Protein AF-0000000084984138 (afdb_homodimer)

Structure (mmCIF, N/CA/C/O backbone):
data_A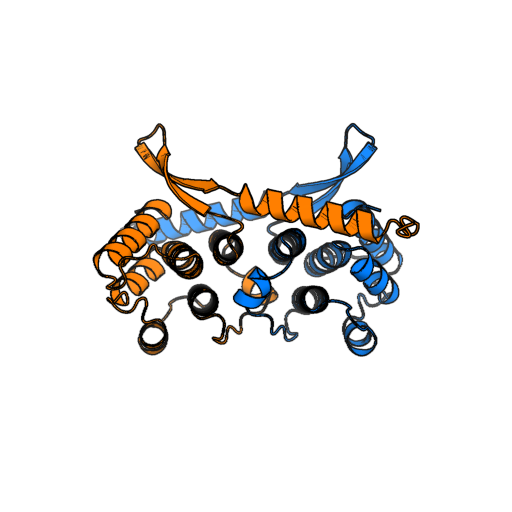F-0000000084984138-model_v1
#
loop_
_entity.id
_entity.type
_entity.pdbx_description
1 polymer 'Uncharacterized protein'
#
loop_
_atom_site.group_PDB
_atom_site.id
_atom_site.type_symbol
_atom_site.label_atom_id
_atom_site.label_alt_id
_atom_site.label_comp_id
_atom_site.label_asym_id
_atom_site.label_entity_id
_atom_site.label_seq_id
_atom_site.pdbx_PDB_ins_code
_atom_site.Cartn_x
_atom_site.Cartn_y
_atom_site.Cartn_z
_atom_site.occupancy
_atom_site.B_iso_or_equiv
_atom_site.auth_seq_id
_atom_site.auth_comp_id
_atom_site.auth_asym_id
_atom_site.auth_atom_id
_atom_site.pdbx_PDB_model_num
ATOM 1 N N . MET A 1 1 ? 8.547 -16.562 -17.953 1 91.62 1 MET A N 1
ATOM 2 C CA . MET A 1 1 ? 7.195 -16.047 -17.766 1 91.62 1 MET A CA 1
ATOM 3 C C . MET A 1 1 ? 7.23 -14.695 -17.047 1 91.62 1 MET A C 1
ATOM 5 O O . MET A 1 1 ? 7.914 -14.555 -16.031 1 91.62 1 MET A O 1
ATOM 9 N N . ASN A 1 2 ? 6.527 -13.719 -17.625 1 94.62 2 ASN A N 1
ATOM 10 C CA . ASN A 1 2 ? 6.383 -12.453 -16.906 1 94.62 2 ASN A CA 1
ATOM 11 C C . ASN A 1 2 ? 5.23 -12.5 -15.906 1 94.62 2 ASN A C 1
ATOM 13 O O . ASN A 1 2 ? 4.582 -13.539 -15.75 1 94.62 2 ASN A O 1
ATOM 17 N N . HIS A 1 3 ? 5.008 -11.508 -15.148 1 96.88 3 HIS A N 1
ATOM 18 C CA . HIS A 1 3 ? 4.023 -11.445 -14.078 1 96.88 3 HIS A CA 1
ATOM 19 C C . HIS A 1 3 ? 2.629 -11.805 -14.586 1 96.88 3 HIS A C 1
ATOM 21 O O . HIS A 1 3 ? 1.933 -12.625 -13.984 1 96.88 3 HIS A O 1
ATOM 27 N N . ALA A 1 4 ? 2.215 -11.219 -15.68 1 97.81 4 ALA A N 1
ATOM 28 C CA . ALA A 1 4 ? 0.891 -11.453 -16.25 1 97.81 4 ALA A CA 1
ATOM 29 C C . ALA A 1 4 ? 0.724 -12.922 -16.656 1 97.81 4 ALA A C 1
ATOM 31 O O . ALA A 1 4 ? -0.339 -13.508 -16.453 1 97.81 4 ALA A O 1
ATOM 32 N N . GLU A 1 5 ? 1.674 -13.5 -17.141 1 97.88 5 GLU A N 1
ATOM 33 C CA . GLU A 1 5 ? 1.643 -14.898 -17.562 1 97.88 5 GLU A CA 1
ATOM 34 C C . GLU A 1 5 ? 1.493 -15.828 -16.359 1 97.88 5 GLU A C 1
ATOM 36 O O . GLU A 1 5 ? 0.696 -16.766 -16.391 1 97.88 5 GLU A O 1
ATOM 41 N N . ARG A 1 6 ? 2.311 -15.531 -15.383 1 98.19 6 ARG A N 1
ATOM 42 C CA . ARG A 1 6 ? 2.236 -16.344 -14.18 1 98.19 6 ARG A CA 1
ATOM 43 C C . ARG A 1 6 ? 0.857 -16.25 -13.531 1 98.19 6 ARG A C 1
ATOM 45 O O . ARG A 1 6 ? 0.297 -17.266 -13.102 1 98.19 6 ARG A O 1
ATOM 52 N N . TYR A 1 7 ? 0.371 -15.039 -13.469 1 98.31 7 TYR A N 1
ATOM 53 C CA . TYR A 1 7 ? -0.956 -14.812 -12.906 1 98.31 7 TYR A CA 1
ATOM 54 C C . TYR A 1 7 ? -2.016 -15.594 -13.68 1 98.31 7 TYR A C 1
ATOM 56 O O . TYR A 1 7 ? -2.832 -16.297 -13.086 1 98.31 7 TYR A O 1
ATOM 64 N N . GLU A 1 8 ? -2.051 -15.469 -14.961 1 97.75 8 GLU A N 1
ATOM 65 C CA . GLU A 1 8 ? -3.023 -16.156 -15.797 1 97.75 8 GLU A CA 1
ATOM 66 C C . GLU A 1 8 ? -2.938 -17.672 -15.617 1 97.75 8 GLU A C 1
ATOM 68 O O . GLU A 1 8 ? -3.963 -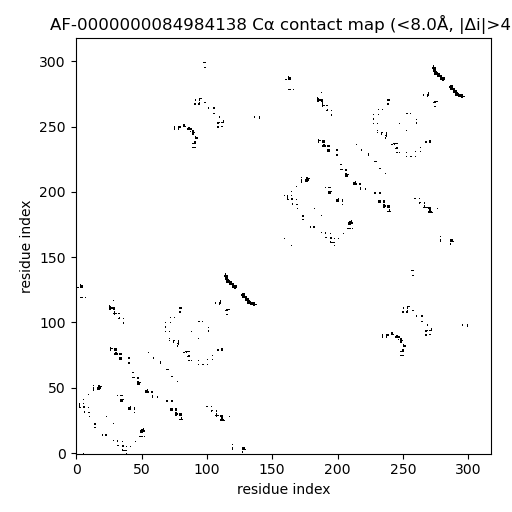18.359 -15.539 1 97.75 8 GLU A O 1
ATOM 73 N N . TYR A 1 9 ? -1.76 -18.125 -15.586 1 97.69 9 TYR A N 1
ATOM 74 C CA . TYR A 1 9 ? -1.549 -19.562 -15.359 1 97.69 9 TYR A CA 1
ATOM 75 C C . TYR A 1 9 ? -2.207 -20 -14.062 1 97.69 9 TYR A C 1
ATOM 77 O O . TYR A 1 9 ? -2.951 -20.984 -14.039 1 97.69 9 TYR A O 1
ATOM 85 N N . LEU A 1 10 ? -1.942 -19.297 -13.008 1 97.69 10 LEU A N 1
ATOM 86 C CA . LEU A 1 10 ? -2.471 -19.672 -11.695 1 97.69 10 LEU A CA 1
ATOM 87 C C . LEU A 1 10 ? -3.994 -19.594 -11.688 1 97.69 10 LEU A C 1
ATOM 89 O O . LEU A 1 10 ? -4.656 -20.469 -11.125 1 97.69 10 LEU A O 1
ATOM 93 N N . VAL A 1 11 ? -4.523 -18.547 -12.281 1 96.75 11 VAL A N 1
ATOM 94 C CA . VAL A 1 11 ? -5.969 -18.359 -12.336 1 96.75 11 VAL A CA 1
ATOM 95 C C . VAL A 1 11 ? -6.613 -19.516 -13.102 1 96.75 11 VAL A C 1
ATOM 97 O O . VAL A 1 11 ? -7.602 -20.109 -12.641 1 96.75 11 VAL A O 1
ATOM 100 N N . ASN A 1 12 ? -6.07 -19.828 -14.234 1 95.19 12 ASN A N 1
ATOM 101 C CA . ASN A 1 12 ? -6.594 -20.922 -15.055 1 95.19 12 ASN A CA 1
ATOM 102 C C . ASN A 1 12 ? -6.508 -22.25 -14.328 1 95.19 12 ASN A C 1
ATOM 104 O O . ASN A 1 12 ? -7.449 -23.047 -14.359 1 95.19 12 ASN A O 1
ATOM 108 N N . LYS A 1 13 ? -5.434 -22.453 -13.75 1 95.81 13 LYS A N 1
ATOM 109 C CA . LYS A 1 13 ? -5.27 -23.688 -13.008 1 95.81 13 LYS A CA 1
ATOM 110 C C . LYS A 1 13 ? -6.281 -23.781 -11.867 1 95.81 13 LYS A C 1
ATOM 112 O O . LYS A 1 13 ? -6.922 -24.812 -11.688 1 95.81 13 LYS A O 1
ATOM 117 N N . MET A 1 14 ? -6.375 -22.672 -11.062 1 95.56 14 MET A N 1
ATOM 118 C CA . MET A 1 14 ? -7.328 -22.641 -9.961 1 95.56 14 MET A CA 1
ATOM 119 C C . MET A 1 14 ? -8.75 -22.859 -10.461 1 95.56 14 MET A C 1
ATOM 121 O O . MET A 1 14 ? -9.516 -23.609 -9.859 1 95.56 14 MET A O 1
ATOM 125 N N . ALA A 1 15 ? -9.109 -22.266 -11.547 1 91.44 15 ALA A N 1
ATOM 126 C CA . ALA A 1 15 ? -10.445 -22.391 -12.117 1 91.44 15 ALA A CA 1
ATOM 127 C C . ALA A 1 15 ? -10.711 -23.828 -12.578 1 91.44 15 ALA A C 1
ATOM 129 O O . ALA A 1 15 ? -11.844 -24.312 -12.508 1 91.44 15 ALA A O 1
ATOM 130 N N . ALA A 1 16 ? -9.695 -24.5 -13.055 1 91.31 16 ALA A N 1
ATOM 131 C CA . ALA A 1 16 ? -9.82 -25.844 -13.609 1 91.31 16 ALA A CA 1
ATOM 132 C C . ALA A 1 16 ? -9.984 -26.875 -12.508 1 91.31 16 ALA A C 1
ATOM 134 O O . ALA A 1 16 ? -10.648 -27.906 -12.695 1 91.31 16 ALA A O 1
ATOM 135 N N . ILE A 1 17 ? -9.445 -26.641 -11.414 1 90.88 17 ILE A N 1
ATOM 136 C CA . ILE A 1 17 ? -9.375 -27.703 -10.422 1 90.88 17 ILE A CA 1
ATOM 137 C C . ILE A 1 17 ? -10.43 -27.453 -9.336 1 90.88 17 ILE A C 1
ATOM 139 O O . ILE A 1 17 ? -10.82 -28.391 -8.625 1 90.88 17 ILE A O 1
ATOM 143 N N . ARG A 1 18 ? -10.734 -26.172 -9.188 1 86.62 18 ARG A N 1
ATOM 144 C CA . ARG A 1 18 ? -11.625 -25.828 -8.086 1 86.62 18 ARG A CA 1
ATOM 145 C C . ARG A 1 18 ? -12.984 -26.5 -8.25 1 86.62 18 ARG A C 1
ATOM 147 O O . ARG A 1 18 ? -13.523 -26.562 -9.352 1 86.62 18 ARG A O 1
ATOM 154 N N . TRP A 1 19 ? -13.43 -27.078 -7.297 1 75.38 19 TRP A N 1
ATOM 155 C CA . TRP A 1 19 ? -14.688 -27.812 -7.273 1 75.38 19 TRP A CA 1
ATOM 156 C C . TRP A 1 19 ? -15.875 -26.891 -7.484 1 75.38 19 TRP A C 1
ATOM 158 O O . TRP A 1 19 ? -16.844 -27.25 -8.148 1 75.38 19 TRP A O 1
ATOM 168 N N . ARG A 1 20 ? -15.812 -25.797 -6.703 1 64.69 20 ARG A N 1
ATOM 169 C CA . ARG A 1 20 ? -16.953 -24.891 -6.797 1 64.69 20 ARG A CA 1
ATOM 170 C C . ARG A 1 20 ? -16.891 -24.062 -8.078 1 64.69 20 ARG A C 1
ATOM 172 O O . ARG A 1 20 ? -15.812 -23.641 -8.5 1 64.69 20 ARG A O 1
ATOM 179 N N . GLY A 1 21 ? -17.625 -24.516 -9.102 1 62 21 GLY A N 1
ATOM 180 C CA . GLY A 1 21 ? -17.734 -23.953 -10.438 1 62 21 GLY A CA 1
ATOM 181 C C . GLY A 1 21 ? -17.844 -22.438 -10.445 1 62 21 GLY A C 1
ATOM 182 O O . GLY A 1 21 ? -18.047 -21.828 -11.5 1 62 21 GLY A O 1
ATOM 183 N N . SER A 1 22 ? -17.844 -21.875 -9.25 1 64.69 22 SER A N 1
ATOM 184 C CA . SER A 1 22 ? -18.125 -20.438 -9.383 1 64.69 22 SER A CA 1
ATOM 185 C C . SER A 1 22 ? -16.859 -19.656 -9.688 1 64.69 22 SER A C 1
ATOM 187 O O . SER A 1 22 ? -15.742 -20.172 -9.539 1 64.69 22 SER A O 1
ATOM 189 N N . ASP A 1 23 ? -16.906 -18.609 -10.305 1 83.06 23 ASP A N 1
ATOM 190 C CA . ASP A 1 23 ? -15.875 -17.641 -10.641 1 83.06 23 ASP A CA 1
ATOM 191 C C . ASP A 1 23 ? -15.062 -17.266 -9.406 1 83.06 23 ASP A C 1
ATOM 193 O O . ASP A 1 23 ? -15.586 -17.25 -8.289 1 83.06 23 ASP A O 1
ATOM 197 N N . LEU A 1 24 ? -13.781 -17.266 -9.609 1 92.44 24 LEU A N 1
ATOM 198 C CA . LEU A 1 24 ? -12.906 -16.828 -8.531 1 92.44 24 LEU A CA 1
ATOM 199 C C . LEU A 1 24 ? -13.312 -15.445 -8.039 1 92.44 24 LEU A C 1
ATOM 201 O O . LEU A 1 24 ? -13.594 -14.547 -8.836 1 92.44 24 LEU A O 1
ATOM 205 N N . ASP A 1 25 ? -13.516 -15.312 -6.766 1 92.81 25 ASP A N 1
ATOM 206 C CA . ASP A 1 25 ? -13.875 -14 -6.242 1 92.81 25 ASP A CA 1
ATOM 207 C C . ASP A 1 25 ? -12.648 -13.102 -6.109 1 92.81 25 ASP A C 1
ATOM 209 O O . ASP A 1 25 ? -11.539 -13.508 -6.457 1 92.81 25 ASP A O 1
ATOM 213 N N . ALA A 1 26 ? -12.797 -11.914 -5.633 1 94.56 26 ALA A N 1
ATOM 214 C CA . ALA A 1 26 ? -11.758 -10.891 -5.586 1 94.56 26 ALA A CA 1
ATOM 215 C C . ALA A 1 26 ? -10.594 -11.32 -4.699 1 94.56 26 ALA A C 1
ATOM 217 O O . ALA A 1 26 ? -9.438 -10.992 -4.973 1 94.56 26 ALA A O 1
ATOM 218 N N . SER A 1 27 ? -10.875 -12.047 -3.609 1 95.31 27 SER A N 1
ATOM 219 C CA . SER A 1 27 ? -9.82 -12.484 -2.701 1 95.31 27 SER A CA 1
ATOM 220 C C . SER A 1 27 ? -8.859 -13.445 -3.395 1 95.31 27 SER A C 1
ATOM 222 O O . SER A 1 27 ? -7.648 -13.375 -3.191 1 95.31 27 SER A O 1
ATOM 224 N N . TYR A 1 28 ? -9.406 -14.344 -4.234 1 96.25 28 TYR A N 1
ATOM 225 C CA . TYR A 1 28 ? -8.57 -15.227 -5.031 1 96.25 28 TYR A CA 1
ATOM 226 C C . TYR A 1 28 ? -7.676 -14.422 -5.977 1 96.25 28 TYR A C 1
ATOM 228 O O . TYR A 1 28 ? -6.465 -14.656 -6.035 1 96.25 28 TYR A O 1
ATOM 236 N N . HIS A 1 29 ? -8.32 -13.539 -6.652 1 97.62 29 HIS A N 1
ATOM 237 C CA . HIS A 1 29 ? -7.582 -12.758 -7.641 1 97.62 29 HIS A CA 1
ATOM 238 C C . HIS A 1 29 ? -6.473 -11.945 -6.98 1 97.62 29 HIS A C 1
ATOM 240 O O . HIS A 1 29 ? -5.363 -11.852 -7.516 1 97.62 29 HIS A O 1
ATOM 246 N N . ALA A 1 30 ? -6.734 -11.359 -5.867 1 98.06 30 ALA A N 1
ATOM 247 C CA . ALA A 1 30 ? -5.734 -10.57 -5.152 1 98.06 30 ALA A CA 1
ATOM 248 C C . ALA A 1 30 ? -4.551 -11.438 -4.73 1 98.06 30 ALA A C 1
ATOM 250 O O . ALA A 1 30 ? -3.395 -11.07 -4.957 1 98.06 30 ALA A O 1
ATOM 251 N N . ALA A 1 31 ? -4.848 -12.586 -4.156 1 98 31 ALA A N 1
ATOM 252 C CA . ALA A 1 31 ? -3.805 -13.484 -3.666 1 98 31 ALA A CA 1
ATOM 253 C C . ALA A 1 31 ? -2.955 -14.016 -4.816 1 98 31 ALA A C 1
ATOM 255 O O . ALA A 1 31 ? -1.724 -13.992 -4.75 1 98 31 ALA A O 1
ATOM 256 N N . LEU A 1 32 ? -3.607 -14.453 -5.871 1 98.44 32 LEU A N 1
ATOM 257 C CA . LEU A 1 32 ? -2.898 -15.023 -7.012 1 98.44 32 LEU A CA 1
ATOM 258 C C . LEU A 1 32 ? -2.082 -13.953 -7.73 1 98.44 32 LEU A C 1
ATOM 260 O O . LEU A 1 32 ? -0.961 -14.219 -8.172 1 98.44 32 LEU A O 1
ATOM 264 N N . PHE A 1 33 ? -2.631 -12.758 -7.832 1 98.5 33 PHE A N 1
ATOM 265 C CA . PHE A 1 33 ? -1.913 -11.633 -8.422 1 98.5 33 PHE A CA 1
ATOM 266 C C . PHE A 1 33 ? -0.62 -11.359 -7.66 1 98.5 33 PHE A C 1
ATOM 268 O O . PHE A 1 33 ? 0.444 -11.219 -8.266 1 98.5 33 PHE A O 1
ATOM 275 N N . LEU A 1 34 ? -0.757 -11.328 -6.391 1 98.12 34 LEU A N 1
ATOM 276 C CA . LEU A 1 34 ? 0.376 -10.984 -5.539 1 98.12 34 LEU A CA 1
ATOM 277 C C . LEU A 1 34 ? 1.438 -12.078 -5.582 1 98.12 34 LEU A C 1
ATOM 279 O O . LEU A 1 34 ? 2.621 -11.789 -5.773 1 98.12 34 LEU A O 1
ATOM 283 N N . MET A 1 35 ? 1.092 -13.32 -5.535 1 98.19 35 MET A N 1
ATOM 284 C CA . MET A 1 35 ? 2.033 -14.43 -5.492 1 98.19 35 MET A CA 1
ATOM 285 C C . MET A 1 35 ? 2.664 -14.664 -6.863 1 98.19 35 MET A C 1
ATOM 287 O O . MET A 1 35 ? 3.752 -15.234 -6.961 1 98.19 35 MET A O 1
ATOM 291 N N . ALA A 1 36 ? 2.018 -14.219 -7.883 1 98.31 36 ALA A N 1
ATOM 292 C CA . ALA A 1 36 ? 2.537 -14.336 -9.242 1 98.31 36 ALA A CA 1
ATOM 293 C C . ALA A 1 36 ? 3.559 -13.242 -9.539 1 98.31 36 ALA A C 1
ATOM 295 O O . ALA A 1 36 ? 4.195 -13.25 -10.594 1 98.31 36 ALA A O 1
ATOM 296 N N . SER A 1 37 ? 3.754 -12.305 -8.633 1 97.06 37 SER A N 1
ATOM 297 C CA . SER A 1 37 ? 4.555 -11.109 -8.891 1 97.06 37 SER A CA 1
ATOM 298 C C . SER A 1 37 ? 6.035 -11.445 -8.992 1 97.06 37 SER A C 1
ATOM 300 O O . SER A 1 37 ? 6.824 -10.664 -9.516 1 97.06 37 SER A O 1
ATOM 302 N N . HIS A 1 38 ? 6.391 -12.516 -8.461 1 95.44 38 HIS A N 1
ATOM 303 C CA . HIS A 1 38 ? 7.773 -12.977 -8.492 1 95.44 38 HIS A CA 1
ATOM 304 C C . HIS A 1 38 ? 7.859 -14.461 -8.836 1 95.44 38 HIS A C 1
ATOM 306 O O . HIS A 1 38 ? 7.078 -15.266 -8.32 1 95.44 38 HIS A O 1
ATOM 312 N N . PRO A 1 39 ? 8.836 -14.875 -9.586 1 95.56 39 PRO A N 1
ATOM 313 C CA . PRO A 1 39 ? 8.914 -16.266 -10.031 1 95.56 39 PRO A CA 1
ATOM 314 C C . PRO A 1 39 ? 8.984 -17.25 -8.875 1 95.56 39 PRO A C 1
ATOM 316 O O . PRO A 1 39 ? 8.328 -18.297 -8.898 1 95.56 39 PRO A O 1
ATOM 319 N N . ALA A 1 40 ? 9.781 -16.906 -7.887 1 95.31 40 ALA A N 1
ATOM 320 C CA . ALA A 1 40 ? 9.938 -17.812 -6.762 1 95.31 40 ALA A CA 1
ATOM 321 C C . ALA A 1 40 ? 8.633 -17.969 -5.988 1 95.31 40 ALA A C 1
ATOM 323 O O . ALA A 1 40 ? 8.297 -19.078 -5.543 1 95.31 40 ALA A O 1
ATOM 324 N N . LEU A 1 41 ? 7.945 -16.922 -5.805 1 97.62 41 LEU A N 1
ATOM 325 C CA . LEU A 1 41 ? 6.656 -16.953 -5.125 1 97.62 41 LEU A CA 1
ATOM 326 C C . LEU A 1 41 ? 5.629 -17.719 -5.949 1 97.62 41 LEU A C 1
ATOM 328 O O . LEU A 1 41 ? 4.844 -18.5 -5.402 1 97.62 41 LEU A O 1
ATOM 332 N N . PHE A 1 42 ? 5.66 -17.5 -7.219 1 97.69 42 PHE A N 1
ATOM 333 C CA . PHE A 1 42 ? 4.793 -18.188 -8.172 1 97.69 42 PHE A CA 1
ATOM 334 C C . PHE A 1 42 ? 4.957 -19.703 -8.062 1 97.69 42 PHE A C 1
ATOM 336 O O . PHE A 1 42 ? 3.971 -20.438 -7.977 1 97.69 42 PHE A O 1
ATOM 343 N N . GLN A 1 43 ? 6.125 -20.141 -8.07 1 97.31 43 GLN A N 1
ATOM 344 C CA . GLN A 1 43 ? 6.41 -21.578 -8.008 1 97.31 43 GLN A CA 1
ATOM 345 C C . GLN A 1 43 ? 5.867 -22.188 -6.715 1 97.31 43 GLN A C 1
ATOM 347 O O . GLN A 1 43 ? 5.32 -23.281 -6.727 1 97.31 43 GLN A O 1
ATOM 352 N N . LYS A 1 44 ? 6.047 -21.453 -5.684 1 97.25 44 LYS A N 1
ATOM 353 C CA . LYS A 1 44 ? 5.531 -21.938 -4.41 1 97.25 44 LYS A CA 1
ATOM 354 C C . LYS A 1 44 ? 4.008 -21.984 -4.418 1 97.25 44 LYS A C 1
ATOM 356 O O . LYS A 1 44 ? 3.412 -22.984 -4.02 1 97.25 44 LYS A O 1
ATOM 361 N N . MET A 1 45 ? 3.398 -20.922 -4.844 1 97.38 45 MET A N 1
ATOM 362 C CA . MET A 1 45 ? 1.94 -20.844 -4.895 1 97.38 45 MET A CA 1
ATOM 363 C C . MET A 1 45 ? 1.365 -22 -5.723 1 97.38 45 MET A C 1
ATOM 365 O O . MET A 1 45 ? 0.365 -22.609 -5.336 1 97.38 45 MET A O 1
ATOM 369 N N . ASP A 1 46 ? 1.946 -22.297 -6.789 1 97.56 46 ASP A N 1
ATOM 370 C CA . ASP A 1 46 ? 1.494 -23.312 -7.734 1 97.56 46 ASP A CA 1
ATOM 371 C C . ASP A 1 46 ? 1.371 -24.672 -7.059 1 97.56 46 ASP A C 1
ATOM 373 O O . ASP A 1 46 ? 0.496 -25.469 -7.406 1 97.56 46 ASP A O 1
ATOM 377 N N . ARG A 1 47 ? 2.178 -24.938 -6.102 1 97.25 47 ARG A N 1
ATOM 378 C CA . ARG A 1 47 ? 2.24 -26.25 -5.441 1 97.25 47 ARG A CA 1
ATOM 379 C C . ARG A 1 47 ? 1.127 -26.391 -4.406 1 97.25 47 ARG A C 1
ATOM 381 O O . ARG A 1 47 ? 0.851 -27.484 -3.932 1 97.25 47 ARG A O 1
ATOM 388 N N . TYR A 1 48 ? 0.474 -25.281 -4.152 1 97.62 48 TYR A N 1
ATOM 389 C CA . TYR A 1 48 ? -0.434 -25.344 -3.012 1 97.62 48 TYR A CA 1
ATOM 390 C C . TYR A 1 48 ? -1.859 -25 -3.432 1 97.62 48 TYR A C 1
ATOM 392 O O . TYR A 1 48 ? -2.701 -24.672 -2.59 1 97.62 48 TYR A O 1
ATOM 400 N N . LEU A 1 49 ? -2.092 -25.016 -4.676 1 96.88 49 LEU A N 1
ATOM 401 C CA . LEU A 1 49 ? -3.459 -24.953 -5.184 1 96.88 49 LEU A CA 1
ATOM 402 C C . LEU A 1 49 ? -4.141 -26.312 -5.066 1 96.88 49 LEU A C 1
ATOM 404 O O . LEU A 1 49 ? -3.541 -27.344 -5.379 1 96.88 49 LEU A O 1
ATOM 408 N N . CYS A 1 50 ? -5.332 -26.344 -4.57 1 94.38 50 CYS A N 1
ATOM 409 C CA . CYS A 1 50 ? -6.098 -27.578 -4.426 1 94.38 50 CYS A CA 1
ATOM 410 C C . CYS A 1 50 ? -7.57 -27.359 -4.754 1 94.38 50 CYS A C 1
ATOM 412 O O . CYS A 1 50 ? -8 -26.203 -4.914 1 94.38 50 CYS A O 1
ATOM 414 N N . PRO A 1 51 ? -8.336 -28.297 -4.895 1 92.94 51 PRO A N 1
ATOM 415 C CA . PRO A 1 51 ? -9.742 -28.156 -5.301 1 92.94 51 PRO A CA 1
ATOM 416 C C . PRO A 1 51 ? -10.555 -27.328 -4.32 1 92.94 51 PRO A C 1
ATOM 418 O O . PRO A 1 51 ? -11.531 -26.688 -4.711 1 92.94 51 PRO A O 1
ATOM 421 N N . GLU A 1 52 ? -10.156 -27.297 -3.006 1 91.5 52 GLU A N 1
ATOM 422 C CA . GLU A 1 52 ? -10.859 -26.531 -1.987 1 91.5 52 GLU A CA 1
ATOM 423 C C . GLU A 1 52 ? -10.484 -25.047 -2.055 1 91.5 52 GLU A C 1
ATOM 425 O O . GLU A 1 52 ? -11.164 -24.203 -1.472 1 91.5 52 GLU A O 1
ATOM 430 N N . GLY A 1 53 ? -9.398 -24.781 -2.82 1 93.69 53 GLY A N 1
ATOM 431 C CA . GLY A 1 53 ? -8.922 -23.406 -2.955 1 93.69 53 GLY A CA 1
ATOM 432 C C . GLY A 1 53 ? -7.406 -23.297 -2.912 1 93.69 53 GLY A C 1
ATOM 433 O O . GLY A 1 53 ? -6.711 -23.922 -3.717 1 93.69 53 GLY A O 1
ATOM 434 N N . ILE A 1 54 ? -6.945 -22.5 -1.973 1 95.81 54 ILE A N 1
ATOM 435 C CA . ILE A 1 54 ? -5.512 -22.312 -1.78 1 95.81 54 ILE A CA 1
ATOM 436 C C . ILE A 1 54 ? -5.121 -22.734 -0.364 1 95.81 54 ILE A C 1
ATOM 438 O O . ILE A 1 54 ? -5.676 -22.219 0.614 1 95.81 54 ILE A O 1
ATOM 442 N N . ASP A 1 55 ? -4.234 -23.562 -0.222 1 96.31 55 ASP A N 1
ATOM 443 C CA . ASP A 1 55 ? -3.781 -24.016 1.091 1 96.31 55 ASP A CA 1
ATOM 444 C C . ASP A 1 55 ? -2.611 -23.172 1.589 1 96.31 55 ASP A C 1
ATOM 446 O O . ASP A 1 55 ? -1.485 -23.656 1.695 1 96.31 55 ASP A O 1
ATOM 450 N N . PHE A 1 56 ? -2.85 -21.984 2.043 1 95.94 56 PHE A N 1
ATOM 451 C CA . PHE A 1 56 ? -1.837 -21.047 2.518 1 95.94 56 PHE A CA 1
ATOM 452 C C . PHE A 1 56 ? -1.201 -21.547 3.809 1 95.94 56 PHE A C 1
ATOM 454 O O . PHE A 1 56 ? -0.013 -21.328 4.051 1 95.94 56 PHE A O 1
ATOM 461 N N . THR A 1 57 ? -2.008 -22.156 4.668 1 94.56 57 THR A N 1
ATOM 462 C CA . THR A 1 57 ? -1.5 -22.641 5.945 1 94.56 57 THR A CA 1
ATOM 463 C C . THR A 1 57 ? -0.348 -23.625 5.738 1 94.56 57 THR A C 1
ATOM 465 O O . THR A 1 57 ? 0.71 -23.484 6.355 1 94.56 57 THR A O 1
ATOM 468 N N . LYS A 1 58 ? -0.602 -24.547 4.898 1 96.5 58 LYS A N 1
ATOM 469 C CA . LYS A 1 58 ? 0.438 -25.531 4.586 1 96.5 58 LYS A CA 1
ATOM 470 C C . LYS A 1 58 ? 1.645 -24.859 3.936 1 96.5 58 LYS A C 1
ATOM 472 O O . LYS A 1 58 ? 2.789 -25.172 4.27 1 96.5 58 LYS A O 1
ATOM 477 N N . MET A 1 59 ? 1.448 -23.922 3.012 1 96.62 59 MET A N 1
ATOM 478 C CA . MET A 1 59 ? 2.529 -23.219 2.328 1 96.62 59 MET A CA 1
ATOM 479 C C . MET A 1 59 ? 3.42 -22.484 3.326 1 96.62 59 MET A C 1
ATOM 481 O O . MET A 1 59 ? 4.645 -22.641 3.297 1 96.62 59 MET A O 1
ATOM 485 N N . MET A 1 60 ? 2.744 -21.781 4.23 1 95 60 MET A N 1
ATOM 486 C CA . MET A 1 60 ? 3.49 -20.953 5.184 1 95 60 MET A CA 1
ATOM 487 C C . MET A 1 60 ? 4.266 -21.828 6.164 1 95 60 MET A C 1
ATOM 489 O O . MET A 1 60 ? 5.324 -21.438 6.656 1 95 60 MET A O 1
ATOM 493 N N . ARG A 1 61 ? 3.783 -23 6.414 1 95.19 61 ARG A N 1
ATOM 494 C CA . ARG A 1 61 ? 4.422 -23.922 7.34 1 95.19 61 ARG A CA 1
ATOM 495 C C . ARG A 1 61 ? 5.594 -24.641 6.672 1 95.19 61 ARG A C 1
ATOM 497 O O . ARG A 1 61 ? 6.625 -24.875 7.301 1 95.19 61 ARG A O 1
ATOM 504 N N . LYS A 1 62 ? 5.516 -24.938 5.434 1 96.5 62 LYS A N 1
ATOM 505 C CA . LYS A 1 62 ? 6.449 -25.859 4.777 1 96.5 62 LYS A CA 1
ATOM 506 C C . LYS A 1 62 ? 7.5 -25.078 3.98 1 96.5 62 LYS A C 1
ATOM 508 O O . LYS A 1 62 ? 8.617 -25.578 3.775 1 96.5 62 LYS A O 1
ATOM 513 N N . GLU A 1 63 ? 7.129 -23.922 3.545 1 96.19 63 GLU A N 1
ATOM 514 C CA . GLU A 1 63 ? 8.023 -23.203 2.641 1 96.19 63 GLU A CA 1
ATOM 515 C C . GLU A 1 63 ? 8.945 -22.266 3.406 1 96.19 63 GLU A C 1
ATOM 517 O O . GLU A 1 63 ? 8.539 -21.672 4.41 1 96.19 63 GLU A O 1
ATOM 522 N N . GLU A 1 64 ? 10.125 -22.172 2.887 1 95.19 64 GLU A N 1
ATOM 523 C CA . GLU A 1 64 ? 11.055 -21.125 3.301 1 95.19 64 GLU A CA 1
ATOM 524 C C . GLU A 1 64 ? 11.133 -20.016 2.254 1 95.19 64 GLU A C 1
ATOM 526 O O . GLU A 1 64 ? 11.062 -20.281 1.052 1 95.19 64 GLU A O 1
ATOM 531 N N . PHE A 1 65 ? 11.281 -18.797 2.732 1 94.5 65 PHE A N 1
ATOM 532 C CA . PHE A 1 65 ? 11.391 -17.656 1.836 1 94.5 65 PHE A CA 1
ATOM 533 C C . PHE A 1 65 ? 12.797 -17.062 1.877 1 94.5 65 PHE A C 1
ATOM 535 O O . PHE A 1 65 ? 13.328 -16.781 2.955 1 94.5 65 PHE A O 1
ATOM 542 N N . GLU A 1 66 ? 13.328 -16.891 0.756 1 91.12 66 GLU A N 1
ATOM 543 C CA . GLU A 1 66 ? 14.719 -16.469 0.618 1 91.12 66 GLU A CA 1
ATOM 544 C C . GLU A 1 66 ? 14.938 -15.078 1.188 1 91.12 66 GLU A C 1
ATOM 546 O O . GLU A 1 66 ? 15.984 -14.789 1.768 1 91.12 66 GLU A O 1
ATOM 551 N N . TYR A 1 67 ? 14.008 -14.219 0.952 1 91 67 TYR A N 1
ATOM 552 C CA . TYR A 1 67 ? 14.109 -12.844 1.408 1 91 67 TYR A CA 1
ATOM 553 C C . TYR A 1 67 ? 12.93 -12.469 2.299 1 91 67 TYR A C 1
ATOM 555 O O . TYR A 1 67 ? 11.812 -12.961 2.094 1 91 67 TYR A O 1
ATOM 563 N N . ASP A 1 68 ? 13.156 -11.602 3.207 1 91.75 68 ASP A N 1
ATOM 564 C CA . ASP A 1 68 ? 12.117 -11.156 4.129 1 91.75 68 ASP A CA 1
ATOM 565 C C . ASP A 1 68 ? 10.922 -10.586 3.369 1 91.75 68 ASP A C 1
ATOM 567 O O . ASP A 1 68 ? 9.773 -10.852 3.729 1 91.75 68 ASP A O 1
ATOM 571 N N . TRP A 1 69 ? 11.234 -9.891 2.338 1 93.38 69 TRP A N 1
ATOM 572 C CA . TRP A 1 69 ? 10.148 -9.25 1.61 1 93.38 69 TRP A CA 1
ATOM 573 C C . TRP A 1 69 ? 9.266 -10.289 0.926 1 93.38 69 TRP A C 1
ATOM 575 O O . TRP A 1 69 ? 8.07 -10.055 0.708 1 93.38 69 TRP A O 1
ATOM 585 N N . MET A 1 70 ? 9.734 -11.398 0.601 1 95.31 70 MET A 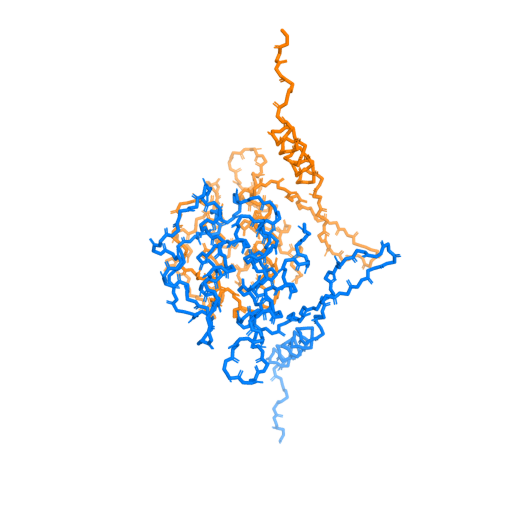N 1
ATOM 586 C CA . MET A 1 70 ? 8.945 -12.469 0.011 1 95.31 70 MET A CA 1
ATOM 587 C C . MET A 1 70 ? 7.98 -13.062 1.036 1 95.31 70 MET A C 1
ATOM 589 O O . MET A 1 70 ? 6.832 -13.367 0.71 1 95.31 70 MET A O 1
ATOM 593 N N . LYS A 1 71 ? 8.531 -13.172 2.197 1 95 71 LYS A N 1
ATOM 594 C CA . LYS A 1 71 ? 7.664 -13.648 3.271 1 95 71 LYS A CA 1
ATOM 595 C C . LYS A 1 71 ? 6.539 -12.664 3.553 1 95 71 LYS A C 1
ATOM 597 O O . LYS A 1 71 ? 5.387 -13.062 3.734 1 95 71 LYS A O 1
ATOM 602 N N . ILE A 1 72 ? 6.883 -11.398 3.568 1 94.5 72 ILE A N 1
ATOM 603 C CA . ILE A 1 72 ? 5.883 -10.352 3.76 1 94.5 72 ILE A CA 1
ATOM 604 C C . ILE A 1 72 ? 4.832 -10.43 2.652 1 94.5 72 ILE A C 1
ATOM 606 O O . ILE A 1 72 ? 3.633 -10.32 2.916 1 94.5 72 ILE A O 1
ATOM 610 N N . THR A 1 73 ? 5.273 -10.68 1.492 1 96.56 73 THR A N 1
ATOM 611 C CA . THR A 1 73 ? 4.383 -10.781 0.341 1 96.56 73 THR A CA 1
ATOM 612 C C . THR A 1 73 ? 3.436 -11.969 0.489 1 96.56 73 THR A C 1
ATOM 614 O O . THR A 1 73 ? 2.229 -11.836 0.279 1 96.56 73 THR A O 1
ATOM 617 N N . ALA A 1 74 ? 3.973 -13.031 0.871 1 96.69 74 ALA A N 1
ATOM 618 C CA . ALA A 1 74 ? 3.16 -14.234 1.054 1 96.69 74 ALA A CA 1
ATOM 619 C C . ALA A 1 74 ? 2.166 -14.055 2.197 1 96.69 74 ALA A C 1
ATOM 621 O O . ALA A 1 74 ? 1.002 -14.445 2.086 1 96.69 74 ALA A O 1
ATOM 622 N N . ASP A 1 75 ? 2.598 -13.461 3.277 1 95.44 75 ASP A N 1
ATOM 623 C CA . ASP A 1 75 ? 1.718 -13.18 4.406 1 95.44 75 ASP A CA 1
ATOM 624 C C . ASP A 1 75 ? 0.58 -12.242 3.994 1 95.44 75 ASP A C 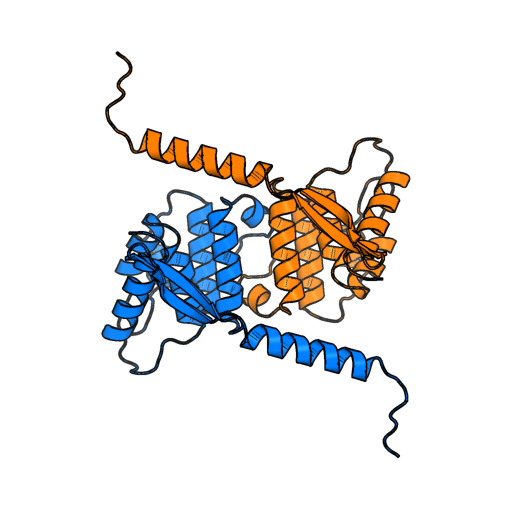1
ATOM 626 O O . ASP A 1 75 ? -0.564 -12.43 4.414 1 95.44 75 ASP A O 1
ATOM 630 N N . ALA A 1 76 ? 0.948 -11.289 3.238 1 96.12 76 ALA A N 1
ATOM 631 C CA . ALA A 1 76 ? -0.053 -10.352 2.748 1 96.12 76 ALA A CA 1
ATOM 632 C C . ALA A 1 76 ? -1.077 -11.047 1.857 1 96.12 76 ALA A C 1
ATOM 634 O O . ALA A 1 76 ? -2.281 -10.812 1.983 1 96.12 76 ALA A O 1
ATOM 635 N N . ALA A 1 77 ? -0.585 -11.891 0.977 1 97.31 77 ALA A N 1
ATOM 636 C CA . ALA A 1 77 ? -1.479 -12.648 0.103 1 97.31 77 ALA A CA 1
ATOM 637 C C . ALA A 1 77 ? -2.436 -13.516 0.916 1 97.31 77 ALA A C 1
ATOM 639 O O . ALA A 1 77 ? -3.641 -13.539 0.654 1 97.31 77 ALA A O 1
ATOM 640 N N . ARG A 1 78 ? -1.888 -14.156 1.864 1 96.62 78 ARG A N 1
ATOM 641 C CA . ARG A 1 78 ? -2.701 -14.984 2.746 1 96.62 78 ARG A CA 1
ATOM 642 C C . ARG A 1 78 ? -3.752 -14.148 3.471 1 96.62 78 ARG A C 1
ATOM 644 O O . ARG A 1 78 ? -4.914 -14.555 3.568 1 96.62 78 ARG A O 1
ATOM 651 N N . ASN A 1 79 ? -3.326 -13.047 3.969 1 96 79 ASN A N 1
ATOM 652 C CA . ASN A 1 79 ? -4.238 -12.18 4.711 1 96 79 ASN A CA 1
ATOM 653 C C . ASN A 1 79 ? -5.359 -11.656 3.824 1 96 79 ASN A C 1
ATOM 655 O O . ASN A 1 79 ? -6.512 -11.586 4.246 1 96 79 ASN A O 1
ATOM 659 N N . LEU A 1 80 ? -5.066 -11.258 2.668 1 95.81 80 LEU A N 1
ATOM 660 C CA . LEU A 1 80 ? -6.07 -10.766 1.733 1 95.81 80 LEU A CA 1
ATOM 661 C C . LEU A 1 80 ? -7.051 -11.867 1.354 1 95.81 80 LEU A C 1
ATOM 663 O O . LEU A 1 80 ? -8.227 -11.602 1.112 1 95.81 80 LEU A O 1
ATOM 667 N N . PHE A 1 81 ? -6.559 -13.062 1.317 1 95.56 81 PHE A N 1
ATOM 668 C CA . PHE A 1 81 ? -7.359 -14.219 0.92 1 95.56 81 PHE A CA 1
ATOM 669 C C . PHE A 1 81 ? -8.273 -14.656 2.057 1 95.56 81 PHE A C 1
ATOM 671 O O . PHE A 1 81 ? -9.469 -14.891 1.847 1 95.56 81 PHE A O 1
ATOM 678 N N . SER A 1 82 ? -7.688 -14.742 3.252 1 92.69 82 SER A N 1
ATOM 679 C CA . SER A 1 82 ? -8.406 -15.32 4.383 1 92.69 82 SER A CA 1
ATOM 680 C C . SER A 1 82 ? -9.062 -14.234 5.234 1 92.69 82 SER A C 1
ATOM 682 O O . SER A 1 82 ? -9.906 -14.531 6.082 1 92.69 82 SER A O 1
ATOM 684 N N . TRP A 1 83 ? -8.594 -12.992 5.203 1 87.81 83 TRP A N 1
ATOM 685 C CA . TRP A 1 83 ? -9.156 -11.789 5.812 1 87.81 83 TRP A CA 1
ATOM 686 C C . TRP A 1 83 ? -8.805 -11.711 7.293 1 87.81 83 TRP A C 1
ATOM 688 O O . TRP A 1 83 ? -8.945 -10.656 7.914 1 87.81 83 TRP A O 1
ATOM 698 N N . ASN A 1 84 ? -8.336 -12.859 7.875 1 84.62 84 ASN A N 1
ATOM 699 C CA . ASN A 1 84 ? -8.195 -12.844 9.328 1 84.62 84 ASN A CA 1
ATOM 700 C C . ASN A 1 84 ? -6.816 -13.328 9.766 1 84.62 84 ASN A C 1
ATOM 702 O O . ASN A 1 84 ? -6.531 -13.406 10.961 1 84.62 84 ASN A O 1
ATOM 706 N N . SER A 1 85 ? -6.027 -13.57 8.828 1 85.25 85 SER A N 1
ATOM 707 C CA . SER A 1 85 ? -4.695 -14.031 9.219 1 85.25 85 SER A CA 1
ATOM 708 C C . SER A 1 85 ? -3.818 -12.867 9.664 1 85.25 85 SER A C 1
ATOM 710 O O . SER A 1 85 ? -4.059 -11.719 9.289 1 85.25 85 SER A O 1
ATOM 712 N N . LYS A 1 86 ? -2.885 -13.203 10.445 1 80.19 86 LYS A N 1
ATOM 713 C CA . LYS A 1 86 ? -1.97 -12.18 10.945 1 80.19 86 LYS A CA 1
ATOM 714 C C . LYS A 1 86 ? -0.985 -11.742 9.867 1 80.19 86 LYS A C 1
ATOM 716 O O . LYS A 1 86 ? -0.56 -12.555 9.039 1 80.19 86 LYS A O 1
ATOM 721 N N . CYS A 1 87 ? -0.812 -10.562 9.719 1 79 87 CYS A N 1
ATOM 722 C CA . CYS A 1 87 ? 0.257 -9.961 8.922 1 79 87 CYS A CA 1
ATOM 723 C C . CYS A 1 87 ? 0.973 -8.875 9.711 1 79 87 CYS A C 1
ATOM 725 O O . CYS A 1 87 ? 0.375 -7.848 10.047 1 79 87 CYS A O 1
ATOM 727 N N . ALA A 1 88 ? 2.123 -9.133 9.992 1 73.06 88 ALA A N 1
ATOM 728 C CA . ALA A 1 88 ? 2.846 -8.312 10.953 1 73.06 88 ALA A CA 1
ATOM 729 C C . ALA A 1 88 ? 3.641 -7.215 10.25 1 73.06 88 ALA A C 1
ATOM 731 O O . ALA A 1 88 ? 4.23 -6.352 10.906 1 73.06 88 ALA A O 1
ATOM 732 N N . ALA A 1 89 ? 3.625 -7.266 9 1 82.62 89 ALA A N 1
ATOM 733 C CA . ALA A 1 89 ? 4.5 -6.281 8.367 1 82.62 89 ALA A CA 1
ATOM 734 C C . ALA A 1 89 ? 3.947 -4.867 8.539 1 82.62 89 ALA A C 1
ATOM 736 O O . ALA A 1 89 ? 2.793 -4.602 8.203 1 82.62 89 ALA A O 1
ATOM 737 N N . THR A 1 90 ? 4.77 -4.043 9.039 1 86.5 90 THR A N 1
ATOM 738 C CA . THR A 1 90 ? 4.414 -2.645 9.25 1 86.5 90 THR A CA 1
ATOM 739 C C . THR A 1 90 ? 4.598 -1.842 7.965 1 86.5 90 THR A C 1
ATOM 741 O O . THR A 1 90 ? 5.266 -2.297 7.031 1 86.5 90 THR A O 1
ATOM 744 N N . PRO A 1 91 ? 4.004 -0.652 7.949 1 91 91 PRO A N 1
ATOM 745 C CA . PRO A 1 91 ? 4.215 0.222 6.789 1 91 91 PRO A CA 1
ATOM 746 C C . PRO A 1 91 ? 5.688 0.525 6.535 1 91 91 PRO A C 1
ATOM 748 O O . PRO A 1 91 ? 6.121 0.58 5.383 1 91 91 PRO A O 1
ATOM 751 N N . PHE A 1 92 ? 6.426 0.662 7.535 1 92.31 92 PHE A N 1
ATOM 752 C CA . PHE A 1 92 ? 7.855 0.885 7.367 1 92.31 92 PHE A CA 1
ATOM 753 C C . PHE A 1 92 ? 8.516 -0.313 6.691 1 92.31 92 PHE A C 1
ATOM 755 O O . PHE A 1 92 ? 9.281 -0.152 5.742 1 92.31 92 PHE A O 1
ATOM 762 N N . GLU A 1 93 ? 8.258 -1.46 7.195 1 91.38 93 GLU A N 1
ATOM 763 C CA . GLU A 1 93 ? 8.812 -2.674 6.605 1 91.38 93 GLU A CA 1
ATOM 764 C C . GLU A 1 93 ? 8.383 -2.82 5.145 1 91.38 93 GLU A C 1
ATOM 766 O O . GLU A 1 93 ? 9.188 -3.223 4.297 1 91.38 93 GLU A O 1
ATOM 771 N N . ILE A 1 94 ? 7.141 -2.52 4.871 1 93 94 ILE A N 1
ATOM 772 C CA . ILE A 1 94 ? 6.637 -2.57 3.506 1 93 94 ILE A CA 1
ATOM 773 C C . ILE A 1 94 ? 7.402 -1.577 2.635 1 93 94 ILE A C 1
ATOM 775 O O . ILE A 1 94 ? 7.777 -1.893 1.503 1 93 94 ILE A O 1
ATOM 779 N N . SER A 1 95 ? 7.695 -0.425 3.166 1 93.88 95 SER A N 1
ATOM 780 C CA . SER A 1 95 ? 8.383 0.619 2.416 1 93.88 95 SER A CA 1
ATOM 781 C C . SER A 1 95 ? 9.812 0.204 2.08 1 93.88 95 SER A C 1
ATOM 783 O O . SER A 1 95 ? 10.461 0.811 1.22 1 93.88 95 SER A O 1
ATOM 785 N N . ARG A 1 96 ? 10.328 -0.821 2.715 1 93.06 96 ARG A N 1
ATOM 786 C CA . ARG A 1 96 ? 11.695 -1.269 2.484 1 93.06 96 ARG A CA 1
ATOM 787 C C . ARG A 1 96 ? 11.742 -2.396 1.46 1 93.06 96 ARG A C 1
ATOM 789 O O . ARG A 1 96 ? 12.82 -2.865 1.089 1 93.06 96 ARG A O 1
ATOM 796 N N . MET A 1 97 ? 10.609 -2.854 1.049 1 93.5 97 MET A N 1
ATOM 797 C CA . MET A 1 97 ? 10.539 -3.867 -0.001 1 93.5 97 MET A CA 1
ATOM 798 C C . MET A 1 97 ? 10.953 -3.283 -1.348 1 93.5 97 MET A C 1
ATOM 800 O O . MET A 1 97 ? 10.945 -2.064 -1.531 1 93.5 97 MET A O 1
ATOM 804 N N . PRO A 1 98 ? 11.367 -4.203 -2.242 1 92.12 98 PRO A N 1
ATOM 805 C CA . PRO A 1 98 ? 11.594 -3.703 -3.6 1 92.12 98 PRO A CA 1
ATOM 806 C C . PRO A 1 98 ? 10.352 -3.047 -4.203 1 92.12 98 PRO A C 1
ATOM 808 O O . PRO A 1 98 ? 9.234 -3.502 -3.963 1 92.12 98 PRO A O 1
ATOM 811 N N . ALA A 1 99 ? 10.523 -2.043 -5.039 1 93.06 99 ALA A N 1
ATOM 812 C CA . ALA A 1 99 ? 9.445 -1.217 -5.582 1 93.06 99 ALA A CA 1
ATOM 813 C C . ALA A 1 99 ? 8.391 -2.074 -6.277 1 93.06 99 ALA A C 1
ATOM 815 O O . ALA A 1 99 ? 7.195 -1.891 -6.059 1 93.06 99 ALA A O 1
ATOM 816 N N . PRO A 1 100 ? 8.797 -3.07 -7.051 1 92.12 100 PRO A N 1
ATOM 817 C CA . PRO A 1 100 ? 7.777 -3.887 -7.711 1 92.12 100 PRO A CA 1
ATOM 818 C C . PRO A 1 100 ? 6.898 -4.648 -6.719 1 92.12 100 PRO A C 1
ATOM 820 O O . PRO A 1 100 ? 5.711 -4.848 -6.973 1 92.12 100 PRO A O 1
ATOM 823 N N . ALA A 1 101 ? 7.516 -5.035 -5.617 1 94.44 101 ALA A N 1
ATOM 824 C CA . ALA A 1 101 ? 6.754 -5.766 -4.609 1 94.44 101 ALA A CA 1
ATOM 825 C C . ALA A 1 101 ? 5.754 -4.852 -3.908 1 94.44 101 ALA A C 1
ATOM 827 O O . ALA A 1 101 ? 4.621 -5.254 -3.627 1 94.44 101 ALA A O 1
ATOM 828 N N . ILE A 1 102 ? 6.184 -3.629 -3.648 1 95.69 102 ILE A N 1
ATOM 829 C CA . ILE A 1 102 ? 5.289 -2.65 -3.043 1 95.69 102 ILE A CA 1
ATOM 830 C C . ILE A 1 102 ? 4.098 -2.398 -3.969 1 95.69 102 ILE A C 1
ATOM 832 O O . ILE A 1 102 ? 2.945 -2.434 -3.533 1 95.69 102 ILE A O 1
ATOM 836 N N . ARG A 1 103 ? 4.371 -2.225 -5.195 1 95.88 103 ARG A N 1
ATOM 837 C CA . ARG A 1 103 ? 3.332 -1.946 -6.184 1 95.88 103 ARG A CA 1
ATOM 838 C C . ARG A 1 103 ? 2.352 -3.109 -6.293 1 95.88 103 ARG A C 1
ATOM 840 O O . ARG A 1 103 ? 1.139 -2.902 -6.348 1 95.88 103 ARG A O 1
ATOM 847 N N . ALA A 1 104 ? 2.912 -4.266 -6.316 1 96.88 104 ALA A N 1
ATOM 848 C CA . ALA A 1 104 ? 2.066 -5.449 -6.41 1 96.88 104 ALA A CA 1
ATOM 849 C C . ALA A 1 104 ? 1.159 -5.574 -5.191 1 96.88 104 ALA A C 1
ATOM 851 O O . ALA A 1 104 ? -0.022 -5.906 -5.316 1 96.88 104 ALA A O 1
ATOM 852 N N . LEU A 1 105 ? 1.725 -5.316 -4.035 1 96.94 105 LEU A N 1
ATOM 853 C CA . LEU A 1 105 ? 0.974 -5.434 -2.787 1 96.94 105 LEU A CA 1
ATOM 854 C C . LEU A 1 105 ? -0.211 -4.477 -2.773 1 96.94 105 LEU A C 1
ATOM 856 O O . LEU A 1 105 ? -1.34 -4.879 -2.486 1 96.94 105 LEU A O 1
ATOM 860 N N . PHE A 1 106 ? 0.007 -3.309 -3.129 1 95.88 106 PHE A N 1
ATOM 861 C CA . PHE A 1 106 ? -1.072 -2.332 -3.061 1 95.88 106 PHE A CA 1
ATOM 862 C C . PHE A 1 106 ? -2.08 -2.557 -4.18 1 95.88 106 PHE A C 1
ATOM 864 O O . PHE A 1 106 ? -3.281 -2.352 -3.992 1 95.88 106 PHE A O 1
ATOM 871 N N . THR A 1 107 ? -1.621 -2.945 -5.332 1 96.69 107 THR A N 1
ATOM 872 C CA . THR A 1 107 ? -2.557 -3.338 -6.379 1 96.69 107 THR A CA 1
ATOM 873 C C . THR A 1 107 ? -3.453 -4.477 -5.902 1 96.69 107 THR A C 1
ATOM 875 O O . THR A 1 107 ? -4.664 -4.457 -6.133 1 96.69 107 THR A O 1
ATOM 878 N N . ALA A 1 108 ? -2.84 -5.367 -5.199 1 97.69 108 ALA A N 1
ATOM 879 C CA . ALA A 1 108 ? -3.596 -6.5 -4.676 1 97.69 108 ALA A CA 1
ATOM 880 C C . ALA A 1 108 ? -4.664 -6.043 -3.689 1 97.69 108 ALA A C 1
ATOM 882 O O . ALA A 1 108 ? -5.746 -6.633 -3.615 1 97.69 108 ALA A O 1
ATOM 883 N N . CYS A 1 109 ? -4.387 -5.004 -2.955 1 96.25 109 CYS A N 1
ATOM 884 C CA . CYS A 1 109 ? -5.383 -4.449 -2.043 1 96.25 109 CYS A CA 1
ATOM 885 C C . CYS A 1 109 ? -6.605 -3.951 -2.807 1 96.25 109 CYS A C 1
ATOM 887 O O . CYS A 1 109 ? -7.738 -4.207 -2.404 1 96.25 109 CYS A O 1
ATOM 889 N N . PHE A 1 110 ? -6.359 -3.301 -3.9 1 96.81 110 PHE A N 1
ATOM 890 C CA . PHE A 1 110 ? -7.457 -2.77 -4.699 1 96.81 110 PHE A CA 1
ATOM 891 C C . PHE A 1 110 ? -8.234 -3.896 -5.375 1 96.81 110 PHE A C 1
ATOM 893 O O . PHE A 1 110 ? -9.445 -3.793 -5.57 1 96.81 110 PHE A O 1
ATOM 900 N N . ILE A 1 111 ? -7.555 -4.914 -5.73 1 97.06 111 ILE A N 1
ATOM 901 C CA . ILE A 1 111 ? -8.219 -6.078 -6.305 1 97.06 111 ILE A CA 1
ATOM 902 C C . ILE A 1 111 ? -9.109 -6.738 -5.254 1 97.06 111 ILE A C 1
ATOM 904 O O . ILE A 1 111 ? -10.266 -7.07 -5.527 1 97.06 111 ILE A O 1
ATOM 908 N N . ALA A 1 112 ? -8.602 -6.855 -4.086 1 96.12 112 ALA A N 1
ATOM 909 C CA . ALA A 1 112 ? -9.289 -7.547 -2.998 1 96.12 112 ALA A CA 1
ATOM 910 C C . ALA A 1 112 ? -10.594 -6.832 -2.635 1 96.12 112 ALA A C 1
ATOM 912 O O . ALA A 1 112 ? -11.578 -7.473 -2.262 1 96.12 112 ALA A O 1
ATOM 913 N N . ASN A 1 113 ? -10.617 -5.547 -2.719 1 94.38 113 ASN A N 1
ATOM 914 C CA . ASN A 1 113 ? -11.812 -4.82 -2.305 1 94.38 113 ASN A CA 1
ATOM 915 C C . ASN A 1 113 ? -12.766 -4.605 -3.473 1 94.38 113 ASN A C 1
ATOM 917 O O . ASN A 1 113 ? -13.828 -3.988 -3.311 1 94.38 113 ASN A O 1
ATOM 921 N N . GLY A 1 114 ? -12.344 -5.023 -4.688 1 93.5 114 GLY A N 1
ATOM 922 C CA . GLY A 1 114 ? -13.227 -4.957 -5.836 1 93.5 114 GLY A CA 1
ATOM 923 C C . GLY A 1 114 ? -13.078 -3.672 -6.633 1 93.5 114 GLY A C 1
ATOM 924 O O . GLY A 1 114 ? -13.773 -3.469 -7.629 1 93.5 114 GLY A O 1
ATOM 925 N N . ASP A 1 115 ? -12.172 -2.803 -6.25 1 94.38 115 ASP A N 1
ATOM 926 C CA . ASP A 1 115 ? -11.969 -1.542 -6.957 1 94.38 115 ASP A CA 1
ATOM 927 C C . ASP A 1 115 ? -11.234 -1.766 -8.273 1 94.38 115 ASP A C 1
ATOM 929 O O . ASP A 1 115 ? -11.398 -0.99 -9.219 1 94.38 115 ASP A O 1
ATOM 933 N N . TYR A 1 116 ? -10.406 -2.811 -8.266 1 95.81 116 TYR A N 1
ATOM 934 C CA . TYR A 1 116 ? -9.68 -3.18 -9.477 1 95.81 116 TYR A CA 1
ATOM 935 C C . TYR A 1 116 ? -10.102 -4.562 -9.961 1 95.81 116 TYR A C 1
ATOM 937 O O . TYR A 1 116 ? -10.164 -5.512 -9.18 1 95.81 116 TYR A O 1
ATOM 945 N N . MET A 1 117 ? -10.414 -4.652 -11.141 1 95.69 117 MET A N 1
ATOM 946 C CA . MET A 1 117 ? -10.547 -5.938 -11.82 1 95.69 117 MET A CA 1
ATOM 947 C C . MET A 1 117 ? -9.398 -6.16 -12.789 1 95.69 117 MET A C 1
ATOM 949 O O . MET A 1 117 ? -9.133 -5.32 -13.648 1 95.69 117 MET A O 1
ATOM 953 N N . VAL A 1 118 ? -8.773 -7.27 -12.633 1 95.69 118 VAL A N 1
ATOM 954 C CA . VAL A 1 118 ? -7.566 -7.516 -13.422 1 95.69 118 VAL A CA 1
ATOM 955 C C . VAL A 1 118 ? -7.848 -8.602 -14.461 1 95.69 118 VAL A C 1
ATOM 957 O O . VAL A 1 118 ? -8.516 -9.594 -14.172 1 95.69 118 VAL A O 1
ATOM 960 N N . SER A 1 119 ? -7.445 -8.383 -15.633 1 95.25 119 SER A N 1
ATOM 961 C CA . SER A 1 119 ? -7.473 -9.367 -16.719 1 95.25 119 SER A CA 1
ATOM 962 C C . SER A 1 119 ? -6.164 -9.352 -17.5 1 95.25 119 SER A C 1
ATOM 964 O O . SER A 1 119 ? -5.328 -8.469 -17.312 1 95.25 119 SER A O 1
ATOM 966 N N . VAL A 1 120 ? -5.953 -10.352 -18.234 1 97.31 120 VAL A N 1
ATOM 967 C CA . VAL A 1 120 ? -4.73 -10.477 -19.016 1 97.31 120 VAL A CA 1
ATOM 968 C C . VAL A 1 120 ? -5.062 -10.414 -20.516 1 97.31 120 VAL A C 1
ATOM 970 O O . VAL A 1 120 ? -6.016 -11.047 -20.969 1 97.31 120 VAL A O 1
ATOM 973 N N . ARG A 1 121 ? -4.352 -9.641 -21.219 1 96.5 121 ARG A N 1
ATOM 974 C CA . ARG A 1 121 ? -4.496 -9.562 -22.672 1 96.5 121 ARG A CA 1
ATOM 975 C C . ARG A 1 121 ? -3.137 -9.578 -23.359 1 96.5 121 ARG A C 1
ATOM 977 O O . ARG A 1 121 ? -2.102 -9.445 -22.703 1 96.5 121 ARG A O 1
ATOM 984 N N . LYS A 1 122 ? -3.1 -9.812 -24.641 1 96.31 122 LYS A N 1
ATOM 985 C CA . LYS A 1 122 ? -1.877 -9.703 -25.422 1 96.31 122 LYS A CA 1
ATOM 986 C C . LYS A 1 122 ? -1.728 -8.305 -26.016 1 96.31 122 LYS A C 1
ATOM 988 O O . LYS A 1 122 ? -2.689 -7.746 -26.547 1 96.31 122 LYS A O 1
ATOM 993 N N . ASN A 1 123 ? -0.554 -7.777 -25.844 1 95.06 123 ASN A N 1
ATOM 994 C CA . ASN A 1 123 ? -0.323 -6.477 -26.469 1 95.06 123 ASN A CA 1
ATOM 995 C C . ASN A 1 123 ? 0.1 -6.621 -27.922 1 95.06 123 ASN A C 1
ATOM 997 O O . ASN A 1 123 ? 0.044 -7.715 -28.484 1 95.06 123 ASN A O 1
ATOM 1001 N N . ASP A 1 124 ? 0.438 -5.5 -28.531 1 94.25 124 ASP A N 1
ATOM 1002 C CA . ASP A 1 124 ? 0.738 -5.465 -29.953 1 94.25 124 ASP A CA 1
ATOM 1003 C C . ASP A 1 124 ? 1.966 -6.316 -30.281 1 94.25 124 ASP A C 1
ATOM 1005 O O . ASP A 1 124 ? 2.131 -6.773 -31.422 1 94.25 124 ASP A O 1
ATOM 1009 N N . LYS A 1 125 ? 2.908 -6.562 -29.328 1 95.5 125 LYS A N 1
ATOM 1010 C CA . LYS A 1 125 ? 4.133 -7.332 -29.531 1 95.5 125 LYS A CA 1
ATOM 1011 C C . LYS A 1 125 ? 3.922 -8.805 -29.172 1 95.5 125 LYS A C 1
ATOM 1013 O O . LYS A 1 125 ? 4.871 -9.586 -29.172 1 95.5 125 LYS A O 1
ATOM 1018 N N . GLY A 1 126 ? 2.707 -9.133 -28.812 1 93.75 126 GLY A N 1
ATOM 1019 C CA . GLY A 1 126 ? 2.391 -10.523 -28.516 1 93.75 126 GLY A CA 1
ATOM 1020 C C . GLY A 1 126 ? 2.678 -10.898 -27.062 1 93.75 126 GLY A C 1
ATOM 1021 O O . GLY A 1 126 ? 2.588 -12.07 -26.703 1 93.75 126 GLY A O 1
ATOM 1022 N N . GLU A 1 127 ? 3 -9.883 -26.266 1 95.06 127 GLU A N 1
ATOM 1023 C CA . GLU A 1 127 ? 3.307 -10.133 -24.859 1 95.06 127 GLU A CA 1
ATOM 1024 C C . GLU A 1 127 ? 2.057 -10.023 -23.984 1 95.06 127 GLU A C 1
ATOM 1026 O O . GLU A 1 127 ? 1.21 -9.156 -24.219 1 95.06 127 GLU A O 1
ATOM 1031 N N . LYS A 1 128 ? 1.919 -10.883 -23.016 1 96.56 128 LYS A N 1
ATOM 1032 C CA . LYS A 1 128 ? 0.808 -10.805 -22.078 1 96.56 128 LYS A CA 1
ATOM 1033 C C . LYS A 1 128 ? 1.007 -9.648 -21.094 1 96.56 128 LYS A C 1
ATOM 1035 O O . LYS A 1 128 ? 2.068 -9.531 -20.484 1 96.56 128 LYS A O 1
ATOM 1040 N N . VAL A 1 129 ? 0.032 -8.852 -21.016 1 96.5 129 VAL A N 1
ATOM 1041 C CA . VAL A 1 129 ? 0.084 -7.707 -20.109 1 96.5 129 VAL A CA 1
ATOM 1042 C C . VAL A 1 129 ? -1.229 -7.594 -19.344 1 96.5 129 VAL A C 1
ATOM 1044 O O . VAL A 1 129 ? -2.25 -8.148 -19.766 1 96.5 129 VAL A O 1
ATOM 1047 N N . PHE A 1 130 ? -1.177 -6.914 -18.219 1 96.38 130 PHE A N 1
ATOM 1048 C CA . PHE A 1 130 ? -2.367 -6.711 -17.406 1 96.38 130 PHE A CA 1
ATOM 1049 C C . PHE A 1 130 ? -3.248 -5.617 -18 1 96.38 130 PHE A C 1
ATOM 1051 O O . PHE A 1 130 ? -2.744 -4.605 -18.484 1 96.38 130 PHE A O 1
ATOM 1058 N N . GLU A 1 131 ? -4.465 -5.844 -17.969 1 95.31 131 GLU A N 1
ATOM 1059 C CA . GLU A 1 131 ? -5.484 -4.809 -18.109 1 95.31 131 GLU A CA 1
ATOM 1060 C C . GLU A 1 131 ? -6.258 -4.617 -16.812 1 95.31 131 GLU A C 1
ATOM 1062 O O . GLU A 1 131 ? -6.879 -5.555 -16.312 1 95.31 131 GLU A O 1
ATOM 1067 N N . ILE A 1 132 ? -6.203 -3.445 -16.281 1 94.5 132 ILE A N 1
ATOM 1068 C CA . ILE A 1 132 ? -6.855 -3.154 -15.008 1 94.5 132 ILE A CA 1
ATOM 1069 C C . ILE A 1 132 ? -8.07 -2.264 -15.242 1 94.5 132 ILE A C 1
ATOM 1071 O O . ILE A 1 132 ? -7.953 -1.181 -15.82 1 94.5 132 ILE A O 1
ATOM 1075 N N . ASP A 1 133 ? -9.172 -2.752 -14.93 1 94.62 133 ASP A N 1
ATOM 1076 C CA . ASP A 1 133 ? -10.414 -1.981 -14.922 1 94.62 133 ASP A CA 1
ATOM 1077 C C . ASP A 1 133 ? -10.688 -1.394 -13.539 1 94.62 133 ASP A C 1
ATOM 1079 O O . ASP A 1 133 ? -11.023 -2.123 -12.602 1 94.62 133 ASP A O 1
ATOM 1083 N N . ASP A 1 134 ? -10.609 -0.14 -13.414 1 93.5 134 ASP A N 1
ATOM 1084 C CA . ASP A 1 134 ? -10.797 0.503 -12.117 1 93.5 134 ASP A CA 1
ATOM 1085 C C . ASP A 1 134 ? -12.109 1.281 -12.078 1 93.5 134 ASP A C 1
ATOM 1087 O O . ASP A 1 134 ? -12.281 2.188 -11.258 1 93.5 134 ASP A O 1
ATOM 1091 N N . SER A 1 135 ? -13.023 1.029 -12.977 1 91.56 135 SER A N 1
ATOM 1092 C CA . SER A 1 135 ? -14.273 1.765 -13.109 1 91.56 135 SER A CA 1
ATOM 1093 C C . SER A 1 135 ? -15.125 1.642 -11.852 1 91.56 135 SER A C 1
ATOM 1095 O O . SER A 1 135 ? -15.719 2.621 -11.398 1 91.56 135 SER A O 1
ATOM 1097 N N . ALA A 1 136 ? -15.188 0.475 -11.281 1 88 136 ALA A N 1
ATOM 1098 C CA . ALA A 1 136 ? -15.977 0.259 -10.07 1 88 136 ALA A CA 1
ATOM 1099 C C . ALA A 1 136 ? -15.469 1.127 -8.922 1 88 136 ALA A C 1
ATOM 1101 O O . ALA A 1 136 ? -16.25 1.756 -8.219 1 88 136 ALA A O 1
ATOM 1102 N N . GLY A 1 137 ? -14.211 1.13 -8.797 1 88.25 137 GLY A N 1
ATOM 1103 C CA . GLY A 1 137 ? -13.617 1.964 -7.766 1 88.25 137 GLY A CA 1
ATOM 1104 C C . GLY A 1 137 ? -13.883 3.443 -7.965 1 88.25 137 GLY A C 1
ATOM 1105 O O . GLY A 1 137 ? -14.195 4.156 -7.012 1 88.25 137 GLY A O 1
ATOM 1106 N N . LYS A 1 138 ? -13.797 3.852 -9.172 1 90.38 138 LYS A N 1
ATOM 1107 C CA . LYS A 1 138 ? -14.039 5.254 -9.492 1 90.38 138 LYS A CA 1
ATOM 1108 C C . LYS A 1 138 ? -15.484 5.641 -9.219 1 90.38 138 LYS A C 1
ATOM 1110 O O . LYS A 1 138 ? -15.758 6.742 -8.734 1 90.38 138 LYS A O 1
ATOM 1115 N N . ARG A 1 139 ? -16.344 4.754 -9.477 1 86.94 139 ARG A N 1
ATOM 1116 C CA . ARG A 1 139 ? -17.766 5 -9.211 1 86.94 139 ARG A CA 1
ATOM 1117 C C . ARG A 1 139 ? -18.031 5.098 -7.711 1 86.94 139 ARG A C 1
ATOM 1119 O O . ARG A 1 139 ? -18.75 5.992 -7.262 1 86.94 139 ARG A O 1
ATOM 1126 N N . ARG A 1 140 ? -17.484 4.262 -7.051 1 87 140 ARG A N 1
ATOM 1127 C CA . ARG A 1 140 ? -17.641 4.266 -5.598 1 87 140 ARG A CA 1
ATOM 1128 C C . ARG A 1 140 ? -17.094 5.551 -4.992 1 87 140 ARG A C 1
ATOM 1130 O O . ARG A 1 140 ? -17.703 6.129 -4.086 1 87 140 ARG A O 1
ATOM 1137 N N . GLU A 1 141 ? -15.984 5.871 -5.48 1 86.19 141 GLU A N 1
ATOM 1138 C CA . GLU A 1 141 ? -15.359 7.09 -4.977 1 86.19 141 GLU A CA 1
ATOM 1139 C C . GLU A 1 141 ? -16.219 8.312 -5.273 1 86.19 141 GLU A C 1
ATOM 1141 O O . GLU A 1 141 ? -16.391 9.188 -4.418 1 86.19 141 GLU A O 1
ATOM 1146 N N . ALA A 1 142 ? -16.719 8.375 -6.43 1 84.62 142 ALA A N 1
ATOM 1147 C CA . ALA A 1 142 ? -17.594 9.484 -6.82 1 84.62 142 ALA A CA 1
ATOM 1148 C C . ALA A 1 142 ? -18.828 9.539 -5.938 1 84.62 142 ALA A C 1
ATOM 1150 O O . ALA A 1 142 ? -19.25 10.625 -5.508 1 84.62 142 ALA A O 1
ATOM 1151 N N . PHE A 1 143 ? -19.297 8.453 -5.699 1 83.88 143 PHE A N 1
ATOM 1152 C CA . PHE A 1 143 ? -20.484 8.359 -4.852 1 83.88 143 PHE A CA 1
ATOM 1153 C C . PHE A 1 143 ? -20.172 8.844 -3.441 1 83.88 143 PHE A C 1
ATOM 1155 O O . PHE A 1 143 ? -20.938 9.625 -2.867 1 83.88 143 PHE A O 1
ATOM 1162 N N . ASN A 1 144 ? -19.109 8.422 -2.941 1 81 144 ASN A N 1
ATOM 1163 C CA . ASN A 1 144 ? -18.703 8.812 -1.597 1 81 144 ASN A CA 1
ATOM 1164 C C . ASN A 1 144 ? -18.484 10.32 -1.495 1 81 144 ASN A C 1
ATOM 1166 O O . ASN A 1 144 ? -18.859 10.938 -0.496 1 81 144 ASN A O 1
ATOM 1170 N N . LEU A 1 145 ? -17.859 10.828 -2.479 1 78.38 145 LEU A N 1
ATOM 1171 C CA . LEU A 1 145 ? -17.625 12.266 -2.504 1 78.38 145 LEU A CA 1
ATOM 1172 C C . LEU A 1 145 ? -18.938 13.031 -2.529 1 78.38 145 LEU A C 1
ATOM 1174 O O . LEU A 1 145 ? -19.094 14.039 -1.836 1 78.38 145 LEU A O 1
ATOM 1178 N N . GLN A 1 146 ? -19.859 12.508 -3.297 1 78 146 GLN A N 1
ATOM 1179 C CA . GLN A 1 146 ? -21.172 13.133 -3.373 1 78 146 GLN A CA 1
ATOM 1180 C C . GLN A 1 146 ? -21.891 13.078 -2.025 1 78 146 GLN A C 1
ATOM 1182 O O . GLN A 1 146 ? -22.484 14.07 -1.588 1 78 146 GLN A O 1
ATOM 1187 N N . MET A 1 147 ? -21.75 12.039 -1.431 1 78.81 147 MET A N 1
ATOM 1188 C CA . MET A 1 147 ? -22.406 11.859 -0.14 1 78.81 147 MET A CA 1
ATOM 1189 C C . MET A 1 147 ? -21.797 12.773 0.917 1 78.81 147 MET A C 1
ATOM 1191 O O . MET A 1 147 ? -22.516 13.352 1.733 1 78.81 147 MET A O 1
ATOM 1195 N N . GLU A 1 148 ? -20.547 12.852 0.881 1 73 148 GLU A N 1
ATOM 1196 C CA . GLU A 1 148 ? -19.844 13.727 1.816 1 73 148 GLU A CA 1
ATOM 1197 C C . GLU A 1 148 ? -20.25 15.18 1.619 1 73 148 GLU A C 1
ATOM 1199 O O . GLU A 1 148 ? -20.453 15.914 2.592 1 73 148 GLU A O 1
ATOM 1204 N N . GLN A 1 149 ? -20.375 15.547 0.445 1 70.81 149 GLN A N 1
ATOM 1205 C CA . GLN A 1 149 ? -20.781 16.906 0.125 1 70.81 149 GLN A CA 1
ATOM 1206 C C . GLN A 1 149 ? -22.234 17.172 0.562 1 70.81 149 GLN A C 1
ATOM 1208 O O . GLN A 1 149 ? -22.547 18.25 1.054 1 70.81 149 GLN A O 1
ATOM 1213 N N . MET A 1 150 ? -22.984 16.141 0.364 1 70.94 150 MET A N 1
ATOM 1214 C CA . MET A 1 150 ? -24.375 16.25 0.748 1 70.94 150 MET A CA 1
ATOM 1215 C C . MET A 1 150 ? -24.531 16.375 2.262 1 70.94 150 MET A C 1
ATOM 1217 O O . MET A 1 150 ? -25.375 17.125 2.754 1 70.94 150 MET A O 1
ATOM 1221 N N . MET A 1 151 ? -23.703 15.664 2.91 1 70 151 MET A N 1
ATOM 1222 C CA . MET A 1 151 ? -23.766 15.672 4.371 1 70 151 MET A CA 1
ATOM 1223 C C . MET A 1 151 ? -23.188 16.969 4.934 1 70 151 MET A C 1
ATOM 1225 O O . MET A 1 151 ? -23.594 17.406 6.012 1 70 151 MET A O 1
ATOM 1229 N N . GLU A 1 152 ? -22.219 17.312 4.312 1 60.94 152 GLU A N 1
ATOM 1230 C CA . GLU A 1 152 ? -21.625 18.562 4.754 1 60.94 152 GLU A CA 1
ATOM 1231 C C . GLU A 1 152 ? -22.531 19.75 4.445 1 60.94 152 GLU A C 1
ATOM 1233 O O . GLU A 1 152 ? -22.453 20.797 5.094 1 60.94 152 GLU A O 1
ATOM 1238 N N . ALA A 1 153 ? -23.453 19.578 3.42 1 59.16 153 ALA A N 1
ATOM 1239 C CA . ALA A 1 153 ? -24.438 20.609 3.109 1 59.16 153 ALA A CA 1
ATOM 1240 C C . ALA A 1 153 ? -25.5 20.703 4.199 1 59.16 153 ALA A C 1
ATOM 1242 O O . ALA A 1 153 ? -26.234 19.75 4.449 1 59.16 153 ALA A O 1
ATOM 1243 N N . PRO A 1 154 ? -25.547 21.531 5.219 1 55.72 154 PRO A N 1
ATOM 1244 C CA . PRO A 1 154 ? -26.5 21.641 6.32 1 55.72 154 PRO A CA 1
ATOM 1245 C C . PRO A 1 154 ? -27.938 21.391 5.875 1 55.72 154 PRO A C 1
ATOM 1247 O O . PRO A 1 154 ? -28.688 20.688 6.551 1 55.72 154 PRO A O 1
ATOM 1250 N N . GLY A 1 155 ? -28.672 22.531 5.23 1 44.75 155 GLY A N 1
ATOM 1251 C CA . GLY A 1 155 ? -30.062 22.953 5.156 1 44.75 155 GLY A CA 1
ATOM 1252 C C . GLY A 1 155 ? -30.922 21.984 4.371 1 44.75 155 GLY A C 1
ATOM 1253 O O . GLY A 1 155 ? -32.062 22.312 3.994 1 44.75 155 GLY A O 1
ATOM 1254 N N . MET A 1 156 ? -30.719 21 3.553 1 43.44 156 MET A N 1
ATOM 1255 C CA . MET A 1 156 ? -31.938 20.422 2.988 1 43.44 156 MET A CA 1
ATOM 1256 C C . MET A 1 156 ? -32.719 19.688 4.055 1 43.44 156 MET A C 1
ATOM 1258 O O . MET A 1 156 ? -32.406 18.547 4.398 1 43.44 156 MET A O 1
ATOM 1262 N N . GLU A 1 157 ? -33.25 20.359 5.168 1 36.56 157 GLU A N 1
ATOM 1263 C CA . GLU A 1 157 ? -34.438 20 5.941 1 36.56 157 GLU A CA 1
ATOM 1264 C C . GLU A 1 157 ? -35.469 19.344 5.062 1 36.56 157 GLU A C 1
ATOM 1266 O O . GLU A 1 157 ? -35.781 19.812 3.963 1 36.56 157 GLU A O 1
ATOM 1271 N N . PRO A 1 158 ? -35.75 18.031 5.047 1 38.75 158 PRO A N 1
ATOM 1272 C CA . PRO A 1 158 ? -37.031 17.797 4.422 1 38.75 158 PRO A CA 1
ATOM 1273 C C . PRO A 1 158 ? -38.094 18.844 4.797 1 38.75 158 PRO A C 1
ATOM 1275 O O . PRO A 1 158 ? -38.156 19.25 5.957 1 38.75 158 PRO A O 1
ATOM 1278 N N . ASP A 1 159 ? -38.5 19.703 3.834 1 29.03 159 ASP A N 1
ATOM 1279 C CA . ASP A 1 159 ? -39.812 20.25 4.074 1 29.03 159 ASP A CA 1
ATOM 1280 C C . ASP A 1 159 ? -40.812 19.141 4.395 1 29.03 159 ASP A C 1
ATOM 1282 O O . ASP A 1 159 ? -40.781 18.062 3.783 1 29.03 159 ASP A O 1
ATOM 1286 N N . MET B 1 1 ? -8.93 23.766 1.61 1 91.56 1 MET B N 1
ATOM 1287 C CA . MET B 1 1 ? -7.59 23.328 1.232 1 91.56 1 MET B CA 1
ATOM 1288 C C . MET B 1 1 ? -7.617 21.906 0.663 1 91.56 1 MET B C 1
ATOM 1290 O O . MET B 1 1 ? -8.234 21.016 1.24 1 91.56 1 MET B O 1
ATOM 1294 N N . ASN B 1 2 ? -6.984 21.75 -0.502 1 94.44 2 ASN B N 1
ATOM 1295 C CA . ASN B 1 2 ? -6.828 20.391 -1.025 1 94.44 2 ASN B CA 1
ATOM 1296 C C . ASN B 1 2 ? -5.613 19.703 -0.42 1 94.44 2 ASN B C 1
ATOM 1298 O O . ASN B 1 2 ? -4.93 20.266 0.437 1 94.44 2 ASN B O 1
ATOM 1302 N N . HIS B 1 3 ? -5.375 18.484 -0.722 1 96.75 3 HIS B N 1
ATOM 1303 C CA . HIS B 1 3 ? -4.32 17.656 -0.151 1 96.75 3 HIS B CA 1
ATOM 1304 C C . HIS B 1 3 ? -2.957 18.328 -0.292 1 96.75 3 HIS B C 1
ATOM 1306 O O . HIS B 1 3 ? -2.199 18.406 0.677 1 96.75 3 HIS B O 1
ATOM 1312 N N . ALA B 1 4 ? -2.631 18.797 -1.462 1 97.81 4 ALA B N 1
ATOM 1313 C CA . ALA B 1 4 ? -1.342 19.438 -1.728 1 97.81 4 ALA B CA 1
ATOM 1314 C C . ALA B 1 4 ? -1.16 20.688 -0.875 1 97.81 4 ALA B C 1
ATOM 1316 O O . ALA B 1 4 ? -0.069 20.938 -0.359 1 97.81 4 ALA B O 1
ATOM 1317 N N . GLU B 1 5 ? -2.133 21.406 -0.675 1 97.88 5 GLU B N 1
ATOM 1318 C CA . GLU B 1 5 ? -2.088 22.625 0.131 1 97.88 5 GLU B CA 1
ATOM 1319 C C . GLU B 1 5 ? -1.829 22.297 1.601 1 97.88 5 GLU B C 1
ATOM 1321 O O . GLU B 1 5 ? -1.009 22.953 2.25 1 97.88 5 GLU B O 1
ATOM 1326 N N . ARG B 1 6 ? -2.586 21.328 2.053 1 98.19 6 ARG B N 1
ATOM 1327 C CA . ARG B 1 6 ? -2.406 20.922 3.445 1 98.19 6 ARG B CA 1
ATOM 1328 C C . ARG B 1 6 ? -0.99 20.422 3.688 1 98.19 6 ARG B C 1
ATOM 1330 O O . ARG B 1 6 ? -0.371 20.75 4.699 1 98.19 6 ARG B O 1
ATOM 1337 N N . TYR B 1 7 ? -0.527 19.609 2.762 1 98.25 7 TYR B N 1
ATOM 1338 C CA . TYR B 1 7 ? 0.827 19.078 2.854 1 98.25 7 TYR B CA 1
ATOM 1339 C C . TYR B 1 7 ? 1.854 20.203 2.891 1 98.25 7 TYR B C 1
ATOM 1341 O O . TYR B 1 7 ? 2.734 20.219 3.756 1 98.25 7 TYR B O 1
ATOM 1349 N N . GLU B 1 8 ? 1.795 21.109 1.984 1 97.75 8 GLU B N 1
ATOM 1350 C CA . GLU B 1 8 ? 2.729 22.234 1.916 1 97.75 8 GLU B CA 1
ATOM 1351 C C . GLU B 1 8 ? 2.701 23.047 3.203 1 97.75 8 GLU B C 1
ATOM 1353 O O . GLU B 1 8 ? 3.748 23.469 3.701 1 97.75 8 GLU B O 1
ATOM 1358 N N . TYR B 1 9 ? 1.527 23.281 3.656 1 97.69 9 TYR B N 1
ATOM 1359 C CA . TYR B 1 9 ? 1.376 24.016 4.91 1 97.69 9 TYR B CA 1
ATOM 1360 C C . TYR B 1 9 ? 2.137 23.328 6.039 1 97.69 9 TYR B C 1
ATOM 1362 O O . TYR B 1 9 ? 2.908 23.969 6.754 1 97.69 9 TYR B O 1
ATOM 1370 N N . LEU B 1 10 ? 1.936 22.047 6.184 1 97.75 10 LEU B N 1
ATOM 1371 C CA . LEU B 1 10 ? 2.568 21.297 7.262 1 97.75 10 LEU B CA 1
ATOM 1372 C C . LEU B 1 10 ? 4.086 21.297 7.109 1 97.75 10 LEU B C 1
ATOM 1374 O O . LEU B 1 10 ? 4.812 21.453 8.094 1 97.75 10 LEU B O 1
ATOM 1378 N N . VAL B 1 11 ? 4.539 21.125 5.895 1 96.69 11 VAL B N 1
ATOM 1379 C CA . VAL B 1 11 ? 5.973 21.094 5.621 1 96.69 11 VAL B CA 1
ATOM 1380 C C . VAL B 1 11 ? 6.594 22.438 5.98 1 96.69 11 VAL B C 1
ATOM 1382 O O . VAL B 1 11 ? 7.629 22.5 6.648 1 96.69 11 VAL B O 1
ATOM 1385 N N . ASN B 1 12 ? 5.977 23.5 5.527 1 95.06 12 ASN B N 1
ATOM 1386 C CA . ASN B 1 12 ? 6.473 24.844 5.812 1 95.06 12 ASN B CA 1
ATOM 1387 C C . ASN B 1 12 ? 6.48 25.125 7.312 1 95.06 12 ASN B C 1
ATOM 1389 O O . ASN B 1 12 ? 7.441 25.688 7.832 1 95.06 12 ASN B O 1
ATOM 1393 N N . LYS B 1 13 ? 5.445 24.766 7.891 1 95.75 13 LYS B N 1
ATOM 1394 C CA . LYS B 1 13 ? 5.375 24.984 9.336 1 95.75 13 LYS B CA 1
ATOM 1395 C C . LYS B 1 13 ? 6.469 24.203 10.055 1 95.75 13 LYS B C 1
ATOM 1397 O O . LYS B 1 13 ? 7.152 24.734 10.93 1 95.75 13 LYS B O 1
ATOM 1402 N N . MET B 1 14 ? 6.594 22.875 9.703 1 95.44 14 MET B N 1
ATOM 1403 C CA . MET B 1 14 ? 7.621 22.047 10.32 1 95.44 14 MET B CA 1
ATOM 1404 C C . MET B 1 14 ? 9.008 22.625 10.078 1 95.44 14 MET B C 1
ATOM 1406 O O . MET B 1 14 ? 9.844 22.656 10.984 1 95.44 14 MET B O 1
ATOM 1410 N N . ALA B 1 15 ? 9.273 23.078 8.906 1 91.38 15 ALA B N 1
ATOM 1411 C CA . ALA B 1 15 ? 10.578 23.656 8.555 1 91.38 15 ALA B CA 1
ATOM 1412 C C . ALA B 1 15 ? 10.844 24.922 9.344 1 91.38 15 ALA B C 1
ATOM 1414 O O . ALA B 1 15 ? 11.992 25.219 9.688 1 91.38 15 ALA B O 1
ATOM 1415 N N . ALA B 1 16 ? 9.812 25.688 9.625 1 91.31 16 ALA B N 1
ATOM 1416 C CA . ALA B 1 16 ? 9.945 26.984 10.297 1 91.31 16 ALA B CA 1
ATOM 1417 C C . ALA B 1 16 ? 10.211 26.797 11.789 1 91.31 16 ALA B C 1
ATOM 1419 O O . ALA B 1 16 ? 10.891 27.609 12.406 1 91.31 16 ALA B O 1
ATOM 1420 N N . ILE B 1 17 ? 9.742 25.766 12.328 1 90.75 17 ILE B N 1
ATOM 1421 C CA . ILE B 1 17 ? 9.781 25.688 13.781 1 90.75 17 ILE B CA 1
ATOM 1422 C C . ILE B 1 17 ? 10.898 24.734 14.211 1 90.75 17 ILE B C 1
ATOM 1424 O O . ILE B 1 17 ? 11.367 24.797 15.352 1 90.75 17 ILE B O 1
ATOM 1428 N N . ARG B 1 18 ? 11.18 23.812 13.297 1 86.5 18 ARG B N 1
ATOM 1429 C CA . ARG B 1 18 ? 12.141 22.781 13.664 1 86.5 18 ARG B CA 1
ATOM 1430 C C . ARG B 1 18 ? 13.5 23.391 13.984 1 86.5 18 ARG B C 1
ATOM 1432 O O . ARG B 1 18 ? 13.953 24.312 13.289 1 86.5 18 ARG B O 1
ATOM 1439 N N . TRP B 1 19 ? 14.047 23.047 14.992 1 76 19 TRP B N 1
ATOM 1440 C CA . TRP B 1 19 ? 15.32 23.547 15.492 1 76 19 TRP B CA 1
ATOM 1441 C C . TRP B 1 19 ? 16.453 23.156 14.555 1 76 19 TRP B C 1
ATOM 1443 O O . TRP B 1 19 ? 17.391 23.938 14.336 1 76 19 TRP B O 1
ATOM 1453 N N . ARG B 1 20 ? 16.406 21.859 14.227 1 65 20 ARG B N 1
ATOM 1454 C CA . ARG B 1 20 ? 17.516 21.375 13.398 1 65 20 ARG B CA 1
ATOM 1455 C C . ARG B 1 20 ? 17.359 21.844 11.953 1 65 20 ARG B C 1
ATOM 1457 O O . ARG B 1 20 ? 16.234 21.906 11.438 1 65 20 ARG B O 1
ATOM 1464 N N . GLY B 1 21 ? 18.047 22.922 11.594 1 61.75 21 GLY B N 1
ATOM 1465 C CA . GLY B 1 21 ? 18.047 23.578 10.297 1 61.75 21 GLY B CA 1
ATOM 1466 C C . GLY B 1 21 ? 18.078 22.609 9.133 1 61.75 21 GLY B C 1
ATOM 1467 O O . GLY B 1 21 ? 18.188 23.031 7.977 1 61.75 21 GLY B O 1
ATOM 1468 N N . SER B 1 22 ? 18.125 21.328 9.438 1 64.56 22 SER B N 1
ATOM 1469 C CA . SER B 1 22 ? 18.328 20.516 8.242 1 64.56 22 SER B CA 1
ATOM 1470 C C . SER B 1 22 ? 17.016 20.219 7.535 1 64.56 22 SER B C 1
ATOM 1472 O O . SER B 1 22 ? 15.938 20.406 8.109 1 64.56 22 SER B O 1
ATOM 1474 N N . ASP B 1 23 ? 16.984 20.047 6.332 1 83 23 ASP B N 1
ATOM 1475 C CA . ASP B 1 23 ? 15.898 19.656 5.453 1 83 23 ASP B CA 1
ATOM 1476 C C . ASP B 1 23 ? 15.164 18.438 6.008 1 83 23 ASP B C 1
ATOM 1478 O O . ASP B 1 23 ? 15.773 17.578 6.656 1 83 23 ASP B O 1
ATOM 1482 N N . LEU B 1 24 ? 13.891 18.547 5.977 1 92.44 24 LEU B N 1
ATOM 1483 C CA . LEU B 1 24 ? 13.086 17.406 6.383 1 92.44 24 LEU B CA 1
ATOM 1484 C C . LEU B 1 24 ? 13.477 16.156 5.605 1 92.44 24 LEU B C 1
ATOM 1486 O O . LEU B 1 24 ? 13.664 16.219 4.387 1 92.44 24 LEU B O 1
ATOM 1490 N N . ASP B 1 25 ? 13.781 15.109 6.293 1 92.75 25 ASP B N 1
ATOM 1491 C CA . ASP B 1 25 ? 14.141 13.883 5.594 1 92.75 25 ASP B CA 1
ATOM 1492 C C . ASP B 1 25 ? 12.898 13.156 5.074 1 92.75 25 ASP B C 1
ATOM 1494 O O . ASP B 1 25 ? 11.781 13.648 5.23 1 92.75 25 ASP B O 1
ATOM 1498 N N . ALA B 1 26 ? 13.039 12.039 4.461 1 94.56 26 ALA B N 1
ATOM 1499 C CA . ALA B 1 26 ? 11.977 11.305 3.777 1 94.56 26 ALA B CA 1
ATOM 1500 C C . ALA B 1 26 ? 10.898 10.867 4.758 1 94.56 26 ALA B C 1
ATOM 1502 O O . ALA B 1 26 ? 9.711 10.828 4.406 1 94.56 26 ALA B O 1
ATOM 1503 N N . SER B 1 27 ? 11.266 10.5 5.988 1 95.38 27 SER B N 1
ATOM 1504 C CA . SER B 1 27 ? 10.297 10.055 6.977 1 95.38 27 SER B CA 1
ATOM 1505 C C . SER B 1 27 ? 9.32 11.172 7.336 1 95.38 27 SER B C 1
ATOM 1507 O O . SER B 1 27 ? 8.117 10.922 7.492 1 95.38 27 SER B O 1
ATOM 1509 N N . TYR B 1 28 ? 9.844 12.398 7.457 1 96.25 28 TYR B N 1
ATOM 1510 C CA . TYR B 1 28 ? 8.977 13.555 7.684 1 96.25 28 TYR B CA 1
ATOM 1511 C C . TYR B 1 28 ? 7.992 13.727 6.527 1 96.25 28 TYR B C 1
ATOM 1513 O O . TYR B 1 28 ? 6.789 13.883 6.75 1 96.25 28 TYR B O 1
ATOM 1521 N N . HIS B 1 29 ? 8.562 13.703 5.371 1 97.62 29 HIS B N 1
ATOM 1522 C CA . HIS B 1 29 ? 7.73 13.938 4.195 1 97.62 29 HIS B CA 1
ATOM 1523 C C . HIS B 1 29 ? 6.648 12.875 4.062 1 97.62 29 HIS B C 1
ATOM 1525 O O . HIS B 1 29 ? 5.5 13.188 3.732 1 97.62 29 HIS B O 1
ATOM 1531 N N . ALA B 1 30 ? 6.957 11.648 4.293 1 98.06 30 ALA B N 1
ATOM 1532 C CA . ALA B 1 30 ? 5.988 10.562 4.207 1 98.06 30 ALA B CA 1
ATOM 1533 C C . ALA B 1 30 ? 4.859 10.75 5.219 1 98.06 30 ALA B C 1
ATOM 1535 O O . ALA B 1 30 ? 3.68 10.648 4.871 1 98.06 30 ALA B O 1
ATOM 1536 N N . ALA B 1 31 ? 5.23 11.039 6.449 1 98 31 ALA B N 1
ATOM 1537 C CA . ALA B 1 31 ? 4.25 11.203 7.52 1 98 31 ALA B CA 1
ATOM 1538 C C . ALA B 1 31 ? 3.338 12.398 7.254 1 98 31 ALA B C 1
ATOM 1540 O O . ALA B 1 31 ? 2.115 12.289 7.359 1 98 31 ALA B O 1
ATOM 1541 N N . LEU B 1 32 ? 3.936 13.523 6.879 1 98.44 32 LEU B N 1
ATOM 1542 C CA . LEU B 1 32 ? 3.166 14.734 6.641 1 98.44 32 LEU B CA 1
ATOM 1543 C C . LEU B 1 32 ? 2.268 14.578 5.418 1 98.44 32 LEU B C 1
ATOM 1545 O O . LEU B 1 32 ? 1.128 15.055 5.418 1 98.44 32 LEU B O 1
ATOM 1549 N N . PHE B 1 33 ? 2.773 13.914 4.391 1 98.5 33 PHE B N 1
ATOM 1550 C CA . PHE B 1 33 ? 1.983 13.625 3.197 1 98.5 33 PHE B CA 1
ATOM 1551 C C . PHE B 1 33 ? 0.739 12.82 3.555 1 98.5 33 PHE B C 1
ATOM 1553 O O . PHE B 1 33 ? -0.367 13.156 3.127 1 98.5 33 PHE B O 1
ATOM 1560 N N . LEU B 1 34 ? 0.958 11.828 4.328 1 98.06 34 LEU B N 1
ATOM 1561 C CA . LEU B 1 34 ? -0.125 10.922 4.688 1 98.06 34 LEU B CA 1
ATOM 1562 C C . LEU B 1 34 ? -1.156 11.617 5.566 1 98.06 34 LEU B C 1
ATOM 1564 O O . LEU B 1 34 ? -2.357 11.547 5.297 1 98.06 34 LEU B O 1
ATOM 1568 N N . MET B 1 35 ? -0.764 12.383 6.531 1 98.19 35 MET B N 1
ATOM 1569 C CA . MET B 1 35 ? -1.667 13.031 7.473 1 98.19 35 MET B CA 1
ATOM 1570 C C . MET B 1 35 ? -2.383 14.211 6.812 1 98.19 35 MET B C 1
ATOM 1572 O O . MET B 1 35 ? -3.473 14.594 7.238 1 98.19 35 MET B O 1
ATOM 1576 N N . ALA B 1 36 ? -1.812 14.742 5.797 1 98.25 36 ALA B N 1
ATOM 1577 C CA . ALA B 1 36 ? -2.414 15.852 5.055 1 98.25 36 ALA B CA 1
ATOM 1578 C C . ALA B 1 36 ? -3.484 15.344 4.09 1 98.25 36 ALA B C 1
ATOM 1580 O O . ALA B 1 36 ? -4.191 16.141 3.463 1 98.25 36 ALA B O 1
ATOM 1581 N N . SER B 1 37 ? -3.648 14.031 3.945 1 97 37 SER B N 1
ATOM 1582 C CA . SER B 1 37 ? -4.5 13.445 2.918 1 97 37 SER B CA 1
ATOM 1583 C C . SER B 1 37 ? -5.977 13.68 3.223 1 97 37 SER B C 1
ATOM 1585 O O . SER B 1 37 ? -6.824 13.555 2.336 1 97 37 SER B O 1
ATOM 1587 N N . HIS B 1 38 ? -6.262 13.953 4.406 1 95.19 38 HIS B N 1
ATOM 1588 C CA . HIS B 1 38 ? -7.629 14.219 4.832 1 95.19 38 HIS B CA 1
ATOM 1589 C C . HIS B 1 38 ? -7.695 15.43 5.762 1 95.19 38 HIS B C 1
ATOM 1591 O O . HIS B 1 38 ? -6.852 15.578 6.648 1 95.19 38 HIS B O 1
ATOM 1597 N N . PRO B 1 39 ? -8.719 16.219 5.668 1 95.38 39 PRO B N 1
ATOM 1598 C CA . PRO B 1 39 ? -8.797 17.453 6.453 1 95.38 39 PRO B CA 1
ATOM 1599 C C . PRO B 1 39 ? -8.758 17.203 7.957 1 95.38 39 PRO B C 1
ATOM 1601 O O . PRO B 1 39 ? -8.078 17.922 8.695 1 95.38 39 PRO B O 1
ATOM 1604 N N . ALA B 1 40 ? -9.484 16.203 8.375 1 95.06 40 ALA B N 1
ATOM 1605 C CA . ALA B 1 40 ? -9.539 15.914 9.805 1 95.06 40 ALA B CA 1
ATOM 1606 C C . ALA B 1 40 ? -8.18 15.469 10.336 1 95.06 40 ALA B C 1
ATOM 1608 O O . ALA B 1 40 ? -7.777 15.852 11.438 1 95.06 40 ALA B O 1
ATOM 1609 N N . LEU B 1 41 ? -7.516 14.672 9.594 1 97.5 41 LEU B N 1
ATOM 1610 C CA . LEU B 1 41 ? -6.184 14.211 9.977 1 97.5 41 LEU B CA 1
ATOM 1611 C C . LEU B 1 41 ? -5.188 15.367 9.961 1 97.5 41 LEU B C 1
ATOM 1613 O O . LEU B 1 41 ? -4.344 15.477 10.859 1 97.5 41 LEU B O 1
ATOM 1617 N N . PHE B 1 42 ? -5.309 16.203 8.992 1 97.62 42 PHE B N 1
ATOM 1618 C CA . PHE B 1 42 ? -4.488 17.391 8.852 1 97.62 42 PHE B CA 1
ATOM 1619 C C . PHE B 1 42 ? -4.602 18.281 10.086 1 97.62 42 PHE B C 1
ATOM 1621 O O . PHE B 1 42 ? -3.592 18.719 10.641 1 97.62 42 PHE B O 1
ATOM 1628 N N . GLN B 1 43 ? -5.754 18.531 10.508 1 97.25 43 GLN B N 1
ATOM 1629 C CA . GLN B 1 43 ? -5.996 19.391 11.664 1 97.25 43 GLN B CA 1
ATOM 1630 C C . GLN B 1 43 ? -5.352 18.812 12.922 1 97.25 43 GLN B C 1
ATOM 1632 O O . GLN B 1 43 ? -4.77 19.547 13.719 1 97.25 43 GLN B O 1
ATOM 1637 N N . LYS B 1 44 ? -5.469 17.531 13.023 1 97.19 44 LYS B N 1
ATOM 1638 C CA . LYS B 1 44 ? -4.852 16.891 14.18 1 97.19 44 LYS B CA 1
ATOM 1639 C C . LYS B 1 44 ? -3.33 16.984 14.109 1 97.19 44 LYS B C 1
ATOM 1641 O O . LYS B 1 44 ? -2.68 17.328 15.102 1 97.19 44 LYS B O 1
ATOM 1646 N N . MET B 1 45 ? -2.781 16.656 12.984 1 97.44 45 MET B N 1
ATOM 1647 C CA . MET B 1 45 ? -1.333 16.688 12.797 1 97.44 45 MET B CA 1
ATOM 1648 C C . MET B 1 45 ? -0.782 18.078 13.117 1 97.44 45 MET B C 1
ATOM 1650 O O . MET B 1 45 ? 0.258 18.203 13.766 1 97.44 45 MET B O 1
ATOM 1654 N N . ASP B 1 46 ? -1.438 19.078 12.695 1 97.5 46 ASP B N 1
ATOM 1655 C CA . ASP B 1 46 ? -1.024 20.469 12.844 1 97.5 46 ASP B CA 1
ATOM 1656 C C . ASP B 1 46 ? -0.812 20.828 14.312 1 97.5 46 ASP B C 1
ATOM 1658 O O . ASP B 1 46 ? 0.059 21.625 14.648 1 97.5 46 ASP B O 1
ATOM 1662 N N . ARG B 1 47 ? -1.531 20.234 15.188 1 97.31 47 ARG B N 1
ATOM 1663 C CA . ARG B 1 47 ? -1.508 20.547 16.609 1 97.31 47 ARG B CA 1
ATOM 1664 C C . ARG B 1 47 ? -0.323 19.891 17.297 1 97.31 47 ARG B C 1
ATOM 1666 O O . ARG B 1 47 ? 0.021 20.234 18.438 1 97.31 47 ARG B O 1
ATOM 1673 N N . TYR B 1 48 ? 0.317 19 16.578 1 97.56 48 TYR B N 1
ATOM 1674 C CA . TYR B 1 48 ? 1.303 18.188 17.281 1 97.56 48 TYR B CA 1
ATOM 1675 C C . TYR B 1 48 ? 2.684 18.344 16.656 1 97.56 48 TYR B C 1
ATOM 1677 O O . TYR B 1 48 ? 3.57 17.516 16.891 1 97.56 48 TYR B O 1
ATOM 1685 N N . LEU B 1 49 ? 2.836 19.312 15.852 1 96.88 49 LEU B N 1
ATOM 1686 C CA . LEU B 1 49 ? 4.16 19.703 15.391 1 96.88 49 LEU B CA 1
ATOM 1687 C C . LEU B 1 49 ? 4.891 20.516 16.469 1 96.88 49 LEU B C 1
ATOM 1689 O O . LEU B 1 49 ? 4.301 21.391 17.094 1 96.88 49 LEU B O 1
ATOM 1693 N N . CYS B 1 50 ? 6.113 20.203 16.734 1 94.38 50 CYS B N 1
ATOM 1694 C CA . CYS B 1 50 ? 6.926 20.906 17.719 1 94.38 50 CYS B CA 1
ATOM 1695 C C . CYS B 1 50 ? 8.359 21.062 17.234 1 94.38 50 CYS B C 1
ATOM 1697 O O . CYS B 1 50 ? 8.75 20.469 16.219 1 94.38 50 CYS B O 1
ATOM 1699 N N . PRO B 1 51 ? 9.156 21.781 17.828 1 92.88 51 PRO B N 1
ATOM 1700 C CA . PRO B 1 51 ? 10.523 22.062 17.359 1 92.88 51 PRO B CA 1
ATOM 1701 C C . PRO B 1 51 ? 11.375 20.797 17.281 1 92.88 51 PRO B C 1
ATOM 1703 O O . PRO B 1 51 ? 12.305 20.719 16.469 1 92.88 51 PRO B O 1
ATOM 1706 N N . GLU B 1 52 ? 11.07 19.766 18.125 1 91.38 52 GLU B N 1
ATOM 1707 C CA . GLU B 1 52 ? 11.82 18.5 18.125 1 91.38 52 GLU B CA 1
ATOM 1708 C C . GLU B 1 52 ? 11.391 17.609 16.969 1 91.38 52 GLU B C 1
ATOM 1710 O O . GLU B 1 52 ? 12.086 16.641 16.641 1 91.38 52 GLU B O 1
ATOM 1715 N N . GLY B 1 53 ? 10.242 18 16.344 1 93.62 53 GLY B N 1
ATOM 1716 C CA . GLY B 1 53 ? 9.711 17.219 15.242 1 93.62 53 GLY B CA 1
ATOM 1717 C C . GLY B 1 53 ? 8.203 17.062 15.297 1 93.62 53 GLY B C 1
ATOM 1718 O O . GLY B 1 53 ? 7.473 18.047 15.312 1 93.62 53 GLY B O 1
ATOM 1719 N N . ILE B 1 54 ? 7.785 15.805 15.328 1 95.69 54 ILE B N 1
ATOM 1720 C CA . ILE B 1 54 ? 6.363 15.484 15.398 1 95.69 54 ILE B CA 1
ATOM 1721 C C . ILE B 1 54 ? 6.086 14.656 16.656 1 95.69 54 ILE B C 1
ATOM 1723 O O . ILE B 1 54 ? 6.691 13.602 16.844 1 95.69 54 ILE B O 1
ATOM 1727 N N . ASP B 1 55 ? 5.234 15.062 17.453 1 96.25 55 ASP B N 1
ATOM 1728 C CA . ASP B 1 55 ? 4.887 14.328 18.672 1 96.25 55 ASP B CA 1
ATOM 1729 C C . ASP B 1 55 ? 3.725 13.367 18.406 1 96.25 55 ASP B C 1
ATOM 1731 O O . ASP B 1 55 ? 2.627 13.562 18.938 1 96.25 55 ASP B O 1
ATOM 1735 N N . PHE B 1 56 ? 3.959 12.266 17.766 1 95.88 56 PHE B N 1
ATOM 1736 C CA . PHE B 1 56 ? 2.953 11.266 17.422 1 95.88 56 PHE B CA 1
ATOM 1737 C C . PHE B 1 56 ? 2.422 10.57 18.672 1 95.88 56 PHE B C 1
ATOM 1739 O O . PHE B 1 56 ? 1.245 10.211 18.734 1 95.88 56 PHE B O 1
ATOM 1746 N N . THR B 1 57 ? 3.314 10.336 19.625 1 94.69 57 THR B N 1
ATOM 1747 C CA . THR B 1 57 ? 2.91 9.641 20.844 1 94.69 57 THR B CA 1
ATOM 1748 C C . THR B 1 57 ? 1.777 10.391 21.547 1 94.69 57 THR B C 1
ATOM 1750 O O . THR B 1 57 ? 0.76 9.789 21.906 1 94.69 57 THR B O 1
ATOM 1753 N N . LYS B 1 58 ? 1.993 11.641 21.703 1 96.44 58 LYS B N 1
ATOM 1754 C CA . LYS B 1 58 ? 0.965 12.469 22.328 1 96.44 58 LYS B CA 1
ATOM 1755 C C . LYS B 1 58 ? -0.304 12.5 21.484 1 96.44 58 LYS B C 1
ATOM 1757 O O . LYS B 1 58 ? -1.413 12.414 22.016 1 96.44 58 LYS B O 1
ATOM 1762 N N . MET B 1 59 ? -0.212 12.609 20.156 1 96.56 59 MET B N 1
ATOM 1763 C CA . MET B 1 59 ? -1.36 12.648 19.25 1 96.56 59 MET B CA 1
ATOM 1764 C C . MET B 1 59 ? -2.201 11.383 19.391 1 96.56 59 MET B C 1
ATOM 1766 O O . MET B 1 59 ? -3.418 11.461 19.562 1 96.56 59 MET B O 1
ATOM 1770 N N . MET B 1 60 ? -1.48 10.25 19.375 1 94.88 60 MET B N 1
ATOM 1771 C CA . MET B 1 60 ? -2.182 8.969 19.406 1 94.88 60 MET B CA 1
ATOM 1772 C C . MET B 1 60 ? -2.859 8.75 20.766 1 94.88 60 MET B C 1
ATOM 1774 O O . MET B 1 60 ? -3.889 8.078 20.844 1 94.88 60 MET B O 1
ATOM 1778 N N . ARG B 1 61 ? -2.322 9.328 21.781 1 95.19 61 ARG B N 1
ATOM 1779 C CA . ARG B 1 61 ? -2.865 9.195 23.125 1 95.19 61 ARG B CA 1
ATOM 1780 C C . ARG B 1 61 ? -4.059 10.125 23.328 1 95.19 61 ARG B C 1
ATOM 1782 O O . ARG B 1 61 ? -5.031 9.758 23.984 1 95.19 61 ARG B O 1
ATOM 1789 N N . LYS B 1 62 ? -4.062 11.273 22.734 1 96.5 62 LYS B N 1
ATOM 1790 C CA . LYS B 1 62 ? -5.012 12.328 23.078 1 96.5 62 LYS B CA 1
ATOM 1791 C C . LYS B 1 62 ? -6.137 12.414 22.062 1 96.5 62 LYS B C 1
ATOM 1793 O O . LYS B 1 62 ? -7.25 12.844 22.375 1 96.5 62 LYS B O 1
ATOM 1798 N N . GLU B 1 63 ? -5.828 12.008 20.859 1 96.12 63 GLU B N 1
ATOM 1799 C CA . GLU B 1 63 ? -6.812 12.211 19.797 1 96.12 63 GLU B CA 1
ATOM 1800 C C . GLU B 1 63 ? -7.699 10.984 19.625 1 96.12 63 GLU B C 1
ATOM 1802 O O . GLU B 1 63 ? -7.238 9.852 19.781 1 96.12 63 GLU B O 1
ATOM 1807 N N . GLU B 1 64 ? -8.922 11.281 19.328 1 95.12 64 GLU B N 1
ATOM 1808 C CA . GLU B 1 64 ? -9.852 10.258 18.844 1 95.12 64 GLU B CA 1
ATOM 1809 C C . GLU B 1 64 ? -10.039 10.359 17.328 1 95.12 64 GLU B C 1
ATOM 1811 O O . GLU B 1 64 ? -10.047 11.453 16.766 1 95.12 64 GLU B O 1
ATOM 1816 N N . PHE B 1 65 ? -10.188 9.195 16.703 1 94.44 65 PHE B N 1
ATOM 1817 C CA . PHE B 1 65 ? -10.391 9.156 15.266 1 94.44 65 PHE B CA 1
ATOM 1818 C C . PHE B 1 65 ? -11.812 8.695 14.93 1 94.44 65 PHE B C 1
ATOM 1820 O O . PHE B 1 65 ? -12.273 7.676 15.445 1 94.44 65 PHE B O 1
ATOM 1827 N N . GLU B 1 66 ? -12.422 9.422 14.125 1 90.88 66 GLU B N 1
ATOM 1828 C CA . GLU B 1 66 ? -13.828 9.211 13.805 1 90.88 66 GLU B CA 1
ATOM 1829 C C . GLU B 1 66 ? -14.047 7.875 13.109 1 90.88 66 GLU B C 1
ATOM 1831 O O . GLU B 1 66 ? -15.055 7.207 13.328 1 90.88 66 GLU B O 1
ATOM 1836 N N . TYR B 1 67 ? -13.156 7.531 12.242 1 90.69 67 TYR B N 1
ATOM 1837 C CA . TYR B 1 67 ? -13.266 6.289 11.477 1 90.69 67 TYR B CA 1
ATOM 1838 C C . TYR B 1 67 ? -12.039 5.414 11.688 1 90.69 67 TYR B C 1
ATOM 1840 O O . TYR B 1 67 ? -10.922 5.918 11.859 1 90.69 67 TYR B O 1
ATOM 1848 N N . ASP B 1 68 ? -12.227 4.156 11.617 1 91.38 68 ASP B N 1
ATOM 1849 C CA . ASP B 1 68 ? -11.141 3.195 11.789 1 91.38 68 ASP B CA 1
ATOM 1850 C C . ASP B 1 68 ? -10.016 3.457 10.789 1 91.38 68 ASP B C 1
ATOM 1852 O O . ASP B 1 68 ? -8.836 3.395 11.141 1 91.38 68 ASP B O 1
ATOM 1856 N N . TRP B 1 69 ? -10.414 3.805 9.609 1 93 69 TRP B N 1
ATOM 1857 C CA . TRP B 1 69 ? -9.398 3.988 8.586 1 93 69 TRP B CA 1
ATOM 1858 C C . TRP B 1 69 ? -8.531 5.207 8.891 1 93 69 TRP B C 1
ATOM 1860 O O . TRP B 1 69 ? -7.367 5.266 8.492 1 93 69 TRP B O 1
ATOM 1870 N N . MET B 1 70 ? -9.008 6.152 9.562 1 95.12 70 MET B N 1
ATOM 1871 C CA . MET B 1 70 ? -8.234 7.32 9.961 1 95.12 70 MET B CA 1
ATOM 1872 C C . MET B 1 70 ? -7.18 6.945 11 1 95.12 70 MET B C 1
ATOM 1874 O O . MET B 1 70 ? -6.051 7.43 10.953 1 95.12 70 MET B O 1
ATOM 1878 N N . LYS B 1 71 ? -7.633 6.098 11.859 1 94.81 71 LYS B N 1
ATOM 1879 C CA . LYS B 1 71 ? -6.684 5.609 12.859 1 94.81 71 LYS B CA 1
ATOM 1880 C C . LYS B 1 71 ? -5.566 4.801 12.203 1 94.81 71 LYS B C 1
ATOM 1882 O O . LYS B 1 71 ? -4.395 4.961 12.539 1 94.81 71 LYS B O 1
ATOM 1887 N N . ILE B 1 72 ? -5.938 3.967 11.258 1 94.38 72 ILE B N 1
ATOM 1888 C CA . ILE B 1 72 ? -4.957 3.184 10.516 1 94.38 72 ILE B CA 1
ATOM 1889 C C . ILE B 1 72 ? -3.986 4.121 9.797 1 94.38 72 ILE B C 1
ATOM 1891 O O . ILE B 1 72 ? -2.773 3.895 9.805 1 94.38 72 ILE B O 1
ATOM 1895 N N . THR B 1 73 ? -4.52 5.168 9.273 1 96.44 73 THR B N 1
ATOM 1896 C CA . THR B 1 73 ? -3.705 6.141 8.555 1 96.44 73 THR B CA 1
ATOM 1897 C C . THR B 1 73 ? -2.719 6.824 9.5 1 96.44 73 THR B C 1
ATOM 1899 O O . THR B 1 73 ? -1.533 6.945 9.188 1 96.44 73 THR B O 1
ATOM 1902 N N . ALA B 1 74 ? -3.193 7.191 10.602 1 96.69 74 ALA B N 1
ATOM 1903 C CA . ALA B 1 74 ? -2.338 7.852 11.586 1 96.69 74 ALA B CA 1
ATOM 1904 C C . ALA B 1 74 ? -1.271 6.895 12.117 1 96.69 74 ALA B C 1
ATOM 1906 O O . ALA B 1 74 ? -0.108 7.273 12.266 1 96.69 74 ALA B O 1
ATOM 1907 N N . ASP B 1 75 ? -1.644 5.668 12.383 1 95.44 75 ASP B N 1
ATOM 1908 C CA . ASP B 1 75 ? -0.694 4.652 12.828 1 95.44 75 ASP B CA 1
ATOM 1909 C C . ASP B 1 75 ? 0.384 4.41 11.773 1 95.44 75 ASP B C 1
ATOM 1911 O O . ASP B 1 75 ? 1.56 4.25 12.102 1 95.44 75 ASP B O 1
ATOM 1915 N N . ALA B 1 76 ? -0.065 4.371 10.57 1 96.19 76 ALA B N 1
ATOM 1916 C CA . ALA B 1 76 ? 0.87 4.168 9.469 1 96.19 76 ALA B CA 1
ATOM 1917 C C . ALA B 1 76 ? 1.85 5.332 9.359 1 96.19 76 ALA B C 1
ATOM 1919 O O . ALA B 1 76 ? 3.053 5.125 9.18 1 96.19 76 ALA B O 1
ATOM 1920 N N . ALA B 1 77 ? 1.321 6.535 9.484 1 97.38 77 ALA B N 1
ATOM 1921 C CA . ALA B 1 77 ? 2.174 7.719 9.445 1 97.38 77 ALA B CA 1
ATOM 1922 C C . ALA B 1 77 ? 3.209 7.688 10.562 1 97.38 77 ALA B C 1
ATOM 1924 O O . ALA B 1 77 ? 4.391 7.945 10.336 1 97.38 77 ALA B O 1
ATOM 1925 N N . ARG B 1 7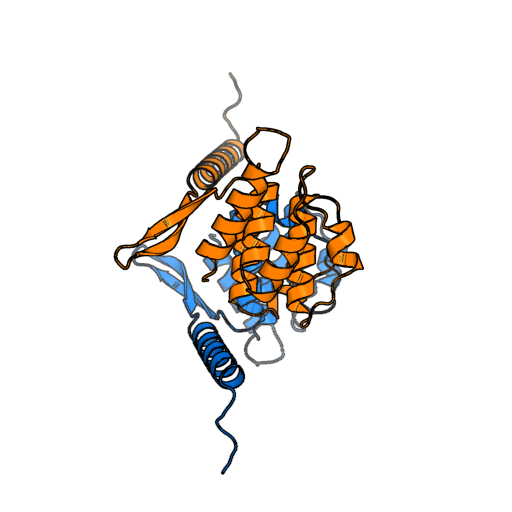8 ? 2.76 7.344 11.695 1 96.62 78 ARG B N 1
ATOM 1926 C CA . ARG B 1 78 ? 3.656 7.23 12.844 1 96.62 78 ARG B CA 1
ATOM 1927 C C . ARG B 1 78 ? 4.73 6.176 12.594 1 96.62 78 ARG B C 1
ATOM 1929 O O . ARG B 1 78 ? 5.906 6.402 12.883 1 96.62 78 ARG B O 1
ATOM 1936 N N . ASN B 1 79 ? 4.316 5.07 12.094 1 96 79 ASN B N 1
ATOM 1937 C CA . ASN B 1 79 ? 5.254 3.979 11.852 1 96 79 ASN B CA 1
ATOM 1938 C C . ASN B 1 79 ? 6.289 4.355 10.797 1 96 79 ASN B C 1
ATOM 1940 O O . ASN B 1 79 ? 7.469 4.027 10.938 1 96 79 ASN B O 1
ATOM 1944 N N . LEU B 1 80 ? 5.891 4.977 9.766 1 95.94 80 LEU B N 1
ATOM 1945 C CA . LEU B 1 80 ? 6.816 5.41 8.727 1 95.94 80 LEU B CA 1
ATOM 1946 C C . LEU B 1 80 ? 7.797 6.445 9.266 1 95.94 80 LEU B C 1
ATOM 1948 O O . LEU B 1 80 ? 8.945 6.504 8.828 1 95.94 80 LEU B O 1
ATOM 1952 N N . PHE B 1 81 ? 7.336 7.223 10.195 1 95.56 81 PHE B N 1
ATOM 1953 C CA . PHE B 1 81 ? 8.141 8.289 10.773 1 95.56 81 PHE B CA 1
ATOM 1954 C C . PHE B 1 81 ? 9.148 7.73 11.773 1 95.56 81 PHE B C 1
ATOM 1956 O O . PHE B 1 81 ? 10.328 8.078 11.727 1 95.56 81 PHE B O 1
ATOM 1963 N N . SER B 1 82 ? 8.672 6.848 12.648 1 92.62 82 SER B N 1
ATOM 1964 C CA . SER B 1 82 ? 9.484 6.371 13.766 1 92.62 82 SER B CA 1
ATOM 1965 C C . SER B 1 82 ? 10.164 5.047 13.422 1 92.62 82 SER B C 1
ATOM 1967 O O . SER B 1 82 ? 11.086 4.621 14.125 1 92.62 82 SER B O 1
ATOM 1969 N N . TRP B 1 83 ? 9.648 4.25 12.484 1 87.44 83 TRP B N 1
ATOM 1970 C CA . TRP B 1 83 ? 10.219 3.031 11.914 1 87.44 83 TRP B CA 1
ATOM 1971 C C . TRP B 1 83 ? 9.953 1.832 12.812 1 87.44 83 TRP B C 1
ATOM 1973 O O . TRP B 1 83 ? 10.062 0.683 12.383 1 87.44 83 TRP B O 1
ATOM 1983 N N . ASN B 1 84 ? 9.617 2.115 14.117 1 84.88 84 ASN B N 1
ATOM 1984 C CA . ASN B 1 84 ? 9.562 0.982 15.031 1 84.88 84 ASN B CA 1
ATOM 1985 C C . ASN B 1 84 ? 8.227 0.916 15.766 1 84.88 84 ASN B C 1
ATOM 1987 O O . ASN B 1 84 ? 8.008 0.02 16.578 1 84.88 84 ASN B O 1
ATOM 1991 N N . SER B 1 85 ? 7.398 1.792 15.445 1 85.62 85 SER B N 1
ATOM 1992 C CA . SER B 1 85 ? 6.113 1.751 16.125 1 85.62 85 SER B CA 1
ATOM 1993 C C . SER B 1 85 ? 5.227 0.639 15.578 1 85.62 85 SER B C 1
ATOM 1995 O O . SER B 1 85 ? 5.41 0.2 14.445 1 85.62 85 SER B O 1
ATOM 1997 N N . LYS B 1 86 ? 4.344 0.234 16.406 1 80.25 86 LYS B N 1
ATOM 1998 C CA . LYS B 1 86 ? 3.432 -0.831 16 1 80.25 86 LYS B CA 1
ATOM 1999 C C . LYS B 1 86 ? 2.363 -0.307 15.047 1 80.25 86 LYS B C 1
ATOM 2001 O O . LYS B 1 86 ? 1.912 0.833 15.172 1 80.25 86 LYS B O 1
ATOM 2006 N N . CYS B 1 87 ? 2.156 -0.956 14.047 1 79.06 87 CYS B N 1
ATOM 2007 C CA . CYS B 1 87 ? 1.015 -0.766 13.156 1 79.06 87 CYS B CA 1
ATOM 2008 C C . CYS B 1 87 ? 0.335 -2.096 12.852 1 79.06 87 CYS B C 1
ATOM 2010 O O . CYS B 1 87 ? 0.926 -2.969 12.219 1 79.06 87 CYS B O 1
ATOM 2012 N N . ALA B 1 88 ? -0.794 -2.199 13.328 1 72.62 88 ALA B N 1
ATOM 2013 C CA . ALA B 1 88 ? -1.468 -3.496 13.344 1 72.62 88 ALA B CA 1
ATOM 2014 C C . ALA B 1 88 ? -2.346 -3.672 12.109 1 72.62 88 ALA B C 1
ATOM 2016 O O . ALA B 1 88 ? -2.943 -4.734 11.914 1 72.62 88 ALA B O 1
ATOM 2017 N N . ALA B 1 89 ? -2.369 -2.693 11.32 1 82.38 89 ALA B N 1
ATOM 2018 C CA . ALA B 1 89 ? -3.324 -2.867 10.234 1 82.38 89 ALA B CA 1
ATOM 2019 C C . ALA B 1 89 ? -2.822 -3.895 9.219 1 82.38 89 ALA B C 1
ATOM 2021 O O . ALA B 1 89 ? -1.715 -3.766 8.695 1 82.38 89 ALA B O 1
ATOM 2022 N N . THR B 1 90 ? -3.631 -4.848 9 1 86 90 THR B N 1
ATOM 2023 C CA . THR B 1 90 ? -3.318 -5.902 8.039 1 86 90 THR B CA 1
ATOM 2024 C C . THR B 1 90 ? -3.631 -5.445 6.613 1 86 90 THR B C 1
ATOM 2026 O O . THR B 1 90 ? -4.344 -4.457 6.414 1 86 90 THR B O 1
ATOM 2029 N N . PRO B 1 91 ? -3.09 -6.172 5.652 1 90.62 91 PRO B N 1
ATOM 2030 C CA . PRO B 1 91 ? -3.414 -5.859 4.258 1 90.62 91 PRO B CA 1
ATOM 2031 C C . PRO B 1 91 ? -4.914 -5.902 3.977 1 90.62 91 PRO B C 1
ATOM 2033 O O . PRO B 1 91 ? -5.43 -5.07 3.227 1 90.62 91 PRO B O 1
ATOM 2036 N N . PHE B 1 92 ? -5.59 -6.773 4.574 1 91.94 92 PHE B N 1
ATOM 2037 C CA . PHE B 1 92 ? -7.035 -6.824 4.41 1 91.94 92 PHE B CA 1
ATOM 2038 C C . PHE B 1 92 ? -7.688 -5.551 4.938 1 91.94 92 PHE B C 1
ATOM 2040 O O . PHE B 1 92 ? -8.531 -4.957 4.266 1 91.94 92 PHE B O 1
ATOM 2047 N N . GLU B 1 93 ? -7.34 -5.172 6.105 1 91.31 93 GLU B N 1
ATOM 2048 C CA . GLU B 1 93 ? -7.883 -3.951 6.691 1 91.31 93 GLU B CA 1
ATOM 2049 C C . GLU B 1 93 ? -7.559 -2.734 5.828 1 91.31 93 GLU B C 1
ATOM 2051 O O . GLU B 1 93 ? -8.398 -1.85 5.656 1 91.31 93 GLU B O 1
ATOM 2056 N N . ILE B 1 94 ? -6.359 -2.701 5.332 1 92.69 94 ILE B N 1
ATOM 2057 C CA . ILE B 1 94 ? -5.957 -1.616 4.441 1 92.69 94 ILE B CA 1
ATOM 2058 C C . ILE B 1 94 ? -6.828 -1.624 3.189 1 92.69 94 ILE B C 1
ATOM 2060 O O . ILE B 1 94 ? -7.266 -0.569 2.725 1 92.69 94 ILE B O 1
ATOM 2064 N N . SER B 1 95 ? -7.141 -2.779 2.691 1 93.62 95 SER B N 1
ATOM 2065 C CA . SER B 1 95 ? -7.93 -2.912 1.472 1 93.62 95 SER B CA 1
ATOM 2066 C C . SER B 1 95 ? -9.359 -2.426 1.684 1 93.62 95 SER B C 1
ATOM 2068 O O . SER B 1 95 ? -10.094 -2.188 0.72 1 93.62 95 SER B O 1
ATOM 2070 N N . ARG B 1 96 ? -9.766 -2.262 2.918 1 92.81 96 ARG B N 1
ATOM 2071 C CA . ARG B 1 96 ? -11.133 -1.83 3.219 1 92.81 96 ARG B CA 1
ATOM 2072 C C . ARG B 1 96 ? -11.195 -0.319 3.41 1 92.81 96 ARG B C 1
ATOM 2074 O O . ARG B 1 96 ? -12.273 0.24 3.607 1 92.81 96 ARG B O 1
ATOM 2081 N N . MET B 1 97 ? -10.07 0.333 3.393 1 93.25 97 MET B N 1
ATOM 2082 C CA . MET B 1 97 ? -10.039 1.79 3.479 1 93.25 97 MET B CA 1
ATOM 2083 C C . MET B 1 97 ? -10.57 2.424 2.199 1 93.25 97 MET B C 1
ATOM 2085 O O . MET B 1 97 ? -10.609 1.778 1.15 1 93.25 97 MET B O 1
ATOM 2089 N N . PRO B 1 98 ? -11.016 3.682 2.354 1 91.69 98 PRO B N 1
ATOM 2090 C CA . PRO B 1 98 ? -11.359 4.387 1.115 1 91.69 98 PRO B CA 1
ATOM 2091 C C . PRO B 1 98 ? -10.188 4.477 0.145 1 91.69 98 PRO B C 1
ATOM 2093 O O . PRO B 1 98 ? -9.039 4.641 0.57 1 91.69 98 PRO B O 1
ATOM 2096 N N . ALA B 1 99 ? -10.43 4.445 -1.142 1 92.38 99 ALA B N 1
ATOM 2097 C CA . ALA B 1 99 ? -9.414 4.375 -2.193 1 92.38 99 ALA B CA 1
ATOM 2098 C C . ALA B 1 99 ? -8.398 5.504 -2.055 1 92.38 99 ALA B C 1
ATOM 2100 O O . ALA B 1 99 ? -7.191 5.273 -2.143 1 92.38 99 ALA B O 1
ATOM 2101 N N . PRO B 1 100 ? -8.859 6.73 -1.754 1 91.62 100 PRO B N 1
ATOM 2102 C CA . PRO B 1 100 ? -7.875 7.805 -1.622 1 91.62 100 PRO B CA 1
ATOM 2103 C C . PRO B 1 100 ? -6.895 7.566 -0.476 1 91.62 100 PRO B C 1
ATOM 2105 O O . PRO B 1 100 ? -5.723 7.941 -0.574 1 91.62 100 PRO B O 1
ATOM 2108 N N . ALA B 1 101 ? -7.41 6.934 0.561 1 94.12 101 ALA B N 1
ATOM 2109 C CA . ALA B 1 101 ? -6.543 6.656 1.703 1 94.12 101 ALA B CA 1
ATOM 2110 C C . ALA B 1 101 ? -5.52 5.574 1.364 1 94.12 101 ALA B C 1
ATOM 2112 O O . ALA B 1 101 ? -4.355 5.668 1.755 1 94.12 101 ALA B O 1
ATOM 2113 N N . ILE B 1 102 ? -5.945 4.578 0.63 1 95.5 102 ILE B N 1
ATOM 2114 C CA . ILE B 1 102 ? -5.035 3.523 0.199 1 95.5 102 ILE B CA 1
ATOM 2115 C C . ILE B 1 102 ? -3.945 4.117 -0.693 1 95.5 102 ILE B C 1
ATOM 2117 O O . ILE B 1 102 ? -2.76 3.828 -0.513 1 95.5 102 ILE B O 1
ATOM 2121 N N . ARG B 1 103 ? -4.34 4.957 -1.574 1 95.62 103 ARG B N 1
ATOM 2122 C CA . ARG B 1 103 ? -3.402 5.574 -2.506 1 95.62 103 ARG B CA 1
ATOM 2123 C C . ARG B 1 103 ? -2.396 6.453 -1.768 1 95.62 103 ARG B C 1
ATOM 2125 O O . ARG B 1 103 ? -1.214 6.473 -2.109 1 95.62 103 ARG B O 1
ATOM 2132 N N . ALA B 1 104 ? -2.924 7.156 -0.82 1 96.88 104 ALA B N 1
ATOM 2133 C CA . ALA B 1 104 ? -2.035 8.008 -0.033 1 96.88 104 ALA B CA 1
ATOM 2134 C C . ALA B 1 104 ? -1.012 7.176 0.732 1 96.88 104 ALA B C 1
ATOM 2136 O O . ALA B 1 104 ? 0.167 7.527 0.792 1 96.88 104 ALA B O 1
ATOM 2137 N N . LEU B 1 105 ? -1.483 6.07 1.31 1 97 105 LEU B N 1
ATOM 2138 C CA . LEU B 1 105 ? -0.594 5.184 2.049 1 97 105 LEU B CA 1
ATOM 2139 C C . LEU B 1 105 ? 0.463 4.582 1.127 1 97 105 LEU B C 1
ATOM 2141 O O . LEU B 1 105 ? 1.645 4.539 1.476 1 97 105 LEU B O 1
ATOM 2145 N N . PHE B 1 106 ? 0.039 4.199 0.032 1 95.88 106 PHE B N 1
ATOM 2146 C CA . PHE B 1 106 ? 0.924 3.668 -0.998 1 95.88 106 PHE B CA 1
ATOM 2147 C C . PHE B 1 106 ? 2.012 4.676 -1.351 1 95.88 106 PHE B C 1
ATOM 2149 O O . PHE B 1 106 ? 3.201 4.355 -1.308 1 95.88 106 PHE B O 1
ATOM 2156 N N . THR B 1 107 ? 1.633 5.844 -1.65 1 97 107 THR B N 1
ATOM 2157 C CA . THR B 1 107 ? 2.562 6.902 -2.027 1 97 107 THR B CA 1
ATOM 2158 C C . THR B 1 107 ? 3.508 7.227 -0.875 1 97 107 THR B C 1
ATOM 2160 O O . THR B 1 107 ? 4.711 7.406 -1.085 1 97 107 THR B O 1
ATOM 2163 N N . ALA B 1 108 ? 2.959 7.199 0.296 1 97.81 108 ALA B N 1
ATOM 2164 C CA . ALA B 1 108 ? 3.762 7.516 1.475 1 97.81 108 ALA B CA 1
ATOM 2165 C C . ALA B 1 108 ? 4.875 6.492 1.67 1 97.81 108 ALA B C 1
ATOM 2167 O O . ALA B 1 108 ? 5.969 6.836 2.131 1 97.81 108 ALA B O 1
ATOM 2168 N N . CYS B 1 109 ? 4.617 5.27 1.328 1 96.5 109 CYS B N 1
ATOM 2169 C CA . CYS B 1 109 ? 5.645 4.238 1.431 1 96.5 109 CYS B CA 1
ATOM 2170 C C . CYS B 1 109 ? 6.828 4.555 0.524 1 96.5 109 CYS B C 1
ATOM 2172 O O . CYS B 1 109 ? 7.98 4.41 0.931 1 96.5 109 CYS B O 1
ATOM 2174 N N . PHE B 1 110 ? 6.539 5.023 -0.655 1 96.94 110 PHE B N 1
ATOM 2175 C CA . PHE B 1 110 ? 7.605 5.328 -1.604 1 96.94 110 PHE B CA 1
ATOM 2176 C C . PHE B 1 110 ? 8.336 6.602 -1.207 1 96.94 110 PHE B C 1
ATOM 2178 O O . PHE B 1 110 ? 9.531 6.742 -1.466 1 96.94 110 PHE B O 1
ATOM 2185 N N . ILE B 1 111 ? 7.637 7.508 -0.627 1 97.19 111 ILE B N 1
ATOM 2186 C CA . ILE B 1 111 ? 8.289 8.711 -0.116 1 97.19 111 ILE B CA 1
ATOM 2187 C C . ILE B 1 111 ? 9.242 8.336 1.011 1 97.19 111 ILE B C 1
ATOM 2189 O O . ILE B 1 111 ? 10.383 8.805 1.044 1 97.19 111 ILE B O 1
ATOM 2193 N N . ALA B 1 112 ? 8.812 7.473 1.854 1 96.31 112 ALA B N 1
ATOM 2194 C CA . ALA B 1 112 ? 9.578 7.086 3.035 1 96.31 112 ALA B CA 1
ATOM 2195 C C . ALA B 1 112 ? 10.883 6.402 2.641 1 96.31 112 ALA B C 1
ATOM 2197 O O . ALA B 1 112 ? 11.906 6.562 3.316 1 96.31 112 ALA B O 1
ATOM 2198 N N . ASN B 1 113 ? 10.883 5.652 1.594 1 94.69 113 ASN B N 1
ATOM 2199 C CA . ASN B 1 113 ? 12.086 4.918 1.233 1 94.69 113 ASN B CA 1
ATOM 2200 C C . ASN B 1 113 ? 12.969 5.719 0.274 1 94.69 113 ASN B C 1
ATOM 2202 O O . ASN B 1 113 ? 14.016 5.242 -0.159 1 94.69 113 ASN B O 1
ATOM 2206 N N . GLY B 1 114 ? 12.469 6.898 -0.141 1 93.88 114 GLY B N 1
ATOM 2207 C CA . GLY B 1 114 ? 13.281 7.785 -0.959 1 93.88 114 GLY B CA 1
ATOM 2208 C C . GLY B 1 114 ? 13.062 7.59 -2.447 1 93.88 114 GLY B C 1
ATOM 2209 O O . GLY B 1 114 ? 13.688 8.273 -3.266 1 93.88 114 GLY B O 1
ATOM 2210 N N . ASP B 1 115 ? 12.172 6.711 -2.838 1 94.62 115 ASP B N 1
ATOM 2211 C CA . ASP B 1 115 ? 11.922 6.449 -4.25 1 94.62 115 ASP B CA 1
ATOM 2212 C C . ASP B 1 115 ? 11.086 7.562 -4.875 1 94.62 115 ASP B C 1
ATOM 2214 O O . ASP B 1 115 ? 11.156 7.801 -6.082 1 94.62 115 ASP B O 1
ATOM 2218 N N . TYR B 1 116 ? 10.266 8.188 -4.023 1 96 116 TYR B N 1
ATOM 2219 C CA . TYR B 1 116 ? 9.461 9.32 -4.465 1 96 116 TYR B CA 1
ATOM 2220 C C . TYR B 1 116 ? 9.875 10.602 -3.74 1 96 116 TYR B C 1
ATOM 2222 O O . TYR B 1 116 ? 10 10.609 -2.516 1 96 116 TYR B O 1
ATOM 2230 N N . MET B 1 117 ? 10.109 11.57 -4.449 1 95.75 117 MET B N 1
ATOM 2231 C CA . MET B 1 117 ? 10.227 12.914 -3.906 1 95.75 117 MET B CA 1
ATOM 2232 C C . MET B 1 117 ? 9.023 13.766 -4.277 1 95.75 117 MET B C 1
ATOM 2234 O O . MET B 1 117 ? 8.695 13.906 -5.457 1 95.75 117 MET B O 1
ATOM 2238 N N . VAL B 1 118 ? 8.43 14.312 -3.285 1 95.81 118 VAL B N 1
ATOM 2239 C CA . VAL B 1 118 ? 7.184 15.031 -3.521 1 95.81 118 VAL B CA 1
ATOM 2240 C C . VAL B 1 118 ? 7.418 16.531 -3.371 1 95.81 118 VAL B C 1
ATOM 2242 O O . VAL B 1 118 ? 8.133 16.969 -2.465 1 95.81 118 VAL B O 1
ATOM 2245 N N . SER B 1 119 ? 6.93 17.281 -4.258 1 95.31 119 SER B N 1
ATOM 2246 C CA . SER B 1 119 ? 6.902 18.734 -4.191 1 95.31 119 SER B CA 1
ATOM 2247 C C . SER B 1 119 ? 5.539 19.281 -4.609 1 95.31 119 SER B C 1
ATOM 2249 O O . SER B 1 119 ? 4.695 18.531 -5.109 1 95.31 119 SER B O 1
ATOM 2251 N N . VAL B 1 120 ? 5.305 20.484 -4.316 1 97.38 120 VAL B N 1
ATOM 2252 C CA . VAL B 1 120 ? 4.031 21.125 -4.641 1 97.38 120 VAL B CA 1
ATOM 2253 C C . VAL B 1 120 ? 4.254 22.234 -5.66 1 97.38 120 VAL B C 1
ATOM 2255 O O . VAL B 1 120 ? 5.195 23.016 -5.535 1 97.38 120 VAL B O 1
ATOM 2258 N N . ARG B 1 121 ? 3.475 22.266 -6.648 1 96.5 121 ARG B N 1
ATOM 2259 C CA . ARG B 1 121 ? 3.512 23.328 -7.648 1 96.5 121 ARG B CA 1
ATOM 2260 C C . ARG B 1 121 ? 2.105 23.812 -7.98 1 96.5 121 ARG B C 1
ATOM 2262 O O . ARG B 1 121 ? 1.117 23.188 -7.59 1 96.5 121 ARG B O 1
ATOM 2269 N N . LYS B 1 122 ? 1.977 24.938 -8.602 1 96.25 122 LYS B N 1
ATOM 2270 C CA . LYS B 1 122 ? 0.698 25.422 -9.109 1 96.25 122 LYS B CA 1
ATOM 2271 C C . LYS B 1 122 ? 0.463 24.984 -10.547 1 96.25 122 LYS B C 1
ATOM 2273 O O . LYS B 1 122 ? 1.368 25.047 -1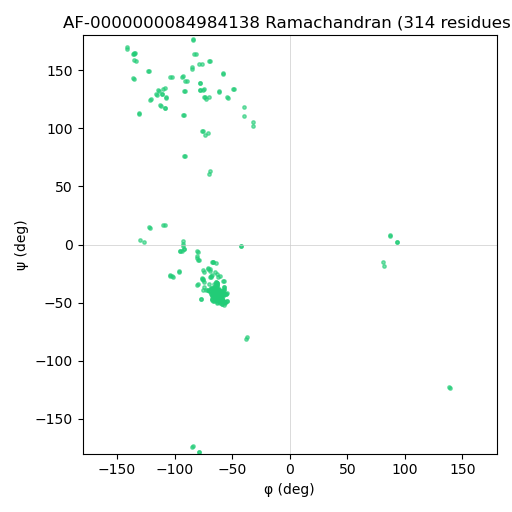1.375 1 96.25 122 LYS B O 1
ATOM 2278 N N . ASN B 1 123 ? -0.719 24.469 -10.766 1 95.38 123 ASN B N 1
ATOM 2279 C CA . ASN B 1 123 ? -1.036 24.109 -12.141 1 95.38 123 ASN B CA 1
ATOM 2280 C C . ASN B 1 123 ? -1.551 25.312 -12.93 1 95.38 123 ASN B C 1
ATOM 2282 O O . ASN B 1 123 ? -1.513 26.438 -12.445 1 95.38 123 ASN B O 1
ATOM 2286 N N . ASP B 1 124 ? -2.006 25.047 -14.18 1 94 124 ASP B N 1
ATOM 2287 C CA . ASP B 1 124 ? -2.412 26.109 -15.094 1 94 124 ASP B CA 1
ATOM 2288 C C . ASP B 1 124 ? -3.633 26.859 -14.562 1 94 124 ASP B C 1
ATOM 2290 O O . ASP B 1 124 ? -3.861 28.016 -14.914 1 94 124 ASP B O 1
ATOM 2294 N N . LYS B 1 125 ? -4.434 26.203 -13.688 1 94.81 125 LYS B N 1
ATOM 2295 C CA . LYS B 1 125 ? -5.648 26.797 -13.141 1 94.81 125 LYS B CA 1
ATOM 2296 C C . LYS B 1 125 ? -5.367 27.5 -11.812 1 94.81 125 LYS B C 1
ATOM 2298 O O . LYS B 1 125 ? -6.289 27.969 -11.141 1 94.81 125 LYS B O 1
ATOM 2303 N N . GLY B 1 126 ? -4.094 27.453 -11.391 1 93.56 126 GLY B N 1
ATOM 2304 C CA . GLY B 1 126 ? -3.705 28.109 -10.156 1 93.56 126 GLY B CA 1
ATOM 2305 C C . GLY B 1 126 ? -3.877 27.234 -8.922 1 93.56 126 GLY B C 1
ATOM 2306 O O . GLY B 1 126 ? -3.727 27.703 -7.797 1 93.56 126 GLY B O 1
ATOM 2307 N N . GLU B 1 127 ? -4.199 26.016 -9.125 1 95.25 127 GLU B N 1
ATOM 2308 C CA . GLU B 1 127 ? -4.391 25.078 -8.016 1 95.25 127 GLU B CA 1
ATOM 2309 C C . GLU B 1 127 ? -3.086 24.391 -7.645 1 95.25 127 GLU B C 1
ATOM 2311 O O . GLU B 1 127 ? -2.287 24.047 -8.516 1 95.25 127 GLU B O 1
ATOM 2316 N N . LYS B 1 128 ? -2.865 24.203 -6.383 1 96.5 128 LYS B N 1
ATOM 2317 C CA . LYS B 1 128 ? -1.688 23.469 -5.93 1 96.5 128 LYS B CA 1
ATOM 2318 C C . LYS B 1 128 ? -1.845 21.969 -6.172 1 96.5 128 LYS B C 1
ATOM 2320 O O . LYS B 1 128 ? -2.857 21.375 -5.797 1 96.5 128 LYS B O 1
ATOM 2325 N N . VAL B 1 129 ? -0.901 21.438 -6.816 1 96.5 129 VAL B N 1
ATOM 2326 C CA . VAL B 1 129 ? -0.916 20 -7.117 1 96.5 129 VAL B CA 1
ATOM 2327 C C . VAL B 1 129 ? 0.447 19.391 -6.801 1 96.5 129 VAL B C 1
ATOM 2329 O O . VAL B 1 129 ? 1.448 20.109 -6.711 1 96.5 129 VAL B O 1
ATOM 2332 N N . PHE B 1 130 ? 0.452 18.109 -6.598 1 96.38 130 PHE B N 1
ATOM 2333 C CA . PHE B 1 130 ? 1.693 17.391 -6.312 1 96.38 130 PHE B CA 1
ATOM 2334 C C . PHE B 1 130 ? 2.5 17.172 -7.59 1 96.38 130 PHE B C 1
ATOM 2336 O O . PHE B 1 130 ? 1.935 16.875 -8.641 1 96.38 130 PHE B O 1
ATOM 2343 N N . GLU B 1 131 ? 3.723 17.344 -7.484 1 95.31 131 GLU B N 1
ATOM 2344 C CA . GLU B 1 131 ? 4.703 16.844 -8.438 1 95.31 131 GLU B CA 1
ATOM 2345 C C . GLU B 1 131 ? 5.562 15.742 -7.805 1 95.31 131 GLU B C 1
ATOM 2347 O O . GLU B 1 131 ? 6.246 15.984 -6.805 1 95.31 131 GLU B O 1
ATOM 2352 N N . ILE B 1 132 ? 5.508 14.578 -8.367 1 94.62 132 ILE B N 1
ATOM 2353 C CA . ILE B 1 132 ? 6.242 13.445 -7.82 1 94.62 132 ILE B CA 1
ATOM 2354 C C . ILE B 1 132 ? 7.418 13.102 -8.734 1 94.62 132 ILE B C 1
ATOM 2356 O O . ILE B 1 132 ? 7.23 12.844 -9.93 1 94.62 132 ILE B O 1
ATOM 2360 N N . ASP B 1 133 ? 8.562 13.227 -8.219 1 94.62 133 ASP B N 1
ATOM 2361 C CA . ASP B 1 133 ? 9.781 12.773 -8.883 1 94.62 133 ASP B CA 1
ATOM 2362 C C . ASP B 1 133 ? 10.133 11.344 -8.477 1 94.62 133 ASP B C 1
ATOM 2364 O O . ASP B 1 133 ? 10.547 11.102 -7.34 1 94.62 133 ASP B O 1
ATOM 2368 N N . ASP B 1 134 ? 10.023 10.445 -9.359 1 93.69 134 ASP B N 1
ATOM 2369 C CA . ASP B 1 134 ? 10.289 9.047 -9.047 1 93.69 134 ASP B CA 1
ATOM 2370 C C . ASP B 1 134 ? 11.586 8.57 -9.695 1 93.69 134 ASP B C 1
ATOM 2372 O O . ASP B 1 134 ? 11.789 7.367 -9.883 1 93.69 134 ASP B O 1
ATOM 2376 N N . SER B 1 135 ? 12.438 9.469 -10.117 1 91.56 135 SER B N 1
ATOM 2377 C CA . SER B 1 135 ? 13.664 9.148 -10.844 1 91.56 135 SER B CA 1
ATOM 2378 C C . SER B 1 135 ? 14.602 8.289 -10 1 91.56 135 SER B C 1
ATOM 2380 O O . SER B 1 135 ? 15.195 7.336 -10.508 1 91.56 135 SER B O 1
ATOM 2382 N N . ALA B 1 136 ? 14.719 8.602 -8.75 1 88.12 136 ALA B N 1
ATOM 2383 C CA . ALA B 1 136 ? 15.586 7.836 -7.859 1 88.12 136 ALA B CA 1
ATOM 2384 C C . ALA B 1 136 ? 15.133 6.383 -7.77 1 88.12 136 ALA B C 1
ATOM 2386 O O . ALA B 1 136 ? 15.953 5.465 -7.852 1 88.12 136 ALA B O 1
ATOM 2387 N N . GLY B 1 137 ? 13.891 6.219 -7.613 1 88.5 137 GLY B N 1
ATOM 2388 C CA . GLY B 1 137 ? 13.336 4.875 -7.566 1 88.5 137 GLY B CA 1
ATOM 2389 C C . GLY B 1 137 ? 13.555 4.094 -8.852 1 88.5 137 GLY B C 1
ATOM 2390 O O . GLY B 1 137 ? 13.914 2.914 -8.812 1 88.5 137 GLY B O 1
ATOM 2391 N N . LYS B 1 138 ? 13.391 4.758 -9.922 1 90.5 138 LYS B N 1
ATOM 2392 C CA . LYS B 1 138 ? 13.586 4.121 -11.227 1 90.5 138 LYS B CA 1
ATOM 2393 C C . LYS B 1 138 ? 15.039 3.715 -11.43 1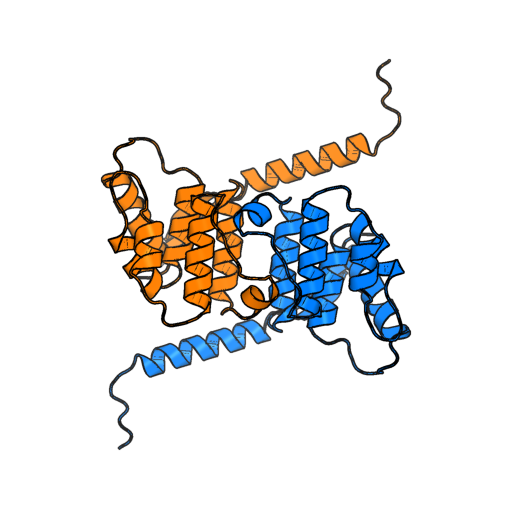 90.5 138 LYS B C 1
ATOM 2395 O O . LYS B 1 138 ? 15.32 2.648 -11.977 1 90.5 138 LYS B O 1
ATOM 2400 N N . ARG B 1 139 ? 15.891 4.527 -10.969 1 87.06 139 ARG B N 1
ATOM 2401 C CA . ARG B 1 139 ? 17.312 4.219 -11.07 1 87.06 139 ARG B CA 1
ATOM 2402 C C . ARG B 1 139 ? 17.672 3.014 -10.203 1 87.06 139 ARG B C 1
ATOM 2404 O O . ARG B 1 139 ? 18.406 2.127 -10.641 1 87.06 139 ARG B O 1
ATOM 2411 N N . ARG B 1 140 ? 17.172 3.02 -9.086 1 87.31 140 ARG B N 1
ATOM 2412 C CA . ARG B 1 140 ? 17.438 1.907 -8.18 1 87.31 140 ARG B CA 1
ATOM 2413 C C . ARG B 1 140 ? 16.891 0.599 -8.742 1 87.31 140 ARG B C 1
ATOM 2415 O O . ARG B 1 140 ? 17.547 -0.443 -8.648 1 87.31 140 ARG B O 1
ATOM 2422 N N . GLU B 1 141 ? 15.781 0.718 -9.25 1 86.88 141 GLU B N 1
ATOM 2423 C CA . GLU B 1 141 ? 15.164 -0.473 -9.836 1 86.88 141 GLU B CA 1
ATOM 2424 C C . GLU B 1 141 ? 15.984 -0.991 -11.016 1 86.88 141 GLU B C 1
ATOM 2426 O O . GLU B 1 141 ? 16.172 -2.199 -11.156 1 86.88 141 GLU B O 1
ATOM 2431 N N . ALA B 1 142 ? 16.406 -0.1 -11.82 1 84.12 142 ALA B N 1
ATOM 2432 C CA . ALA B 1 142 ? 17.219 -0.475 -12.977 1 84.12 142 ALA B CA 1
ATOM 2433 C C . ALA B 1 142 ? 18.531 -1.141 -12.531 1 84.12 142 ALA B C 1
ATOM 2435 O O . ALA B 1 142 ? 18.938 -2.145 -13.109 1 84.12 142 ALA B O 1
ATOM 2436 N N . PHE B 1 143 ? 19.062 -0.622 -11.562 1 84.56 143 PHE B N 1
ATOM 2437 C CA . PHE B 1 143 ? 20.297 -1.172 -11.031 1 84.56 143 PHE B CA 1
ATOM 2438 C C . PHE B 1 143 ? 20.078 -2.58 -10.484 1 84.56 143 PHE B C 1
ATOM 2440 O O . PHE B 1 143 ? 20.875 -3.486 -10.758 1 84.56 143 PHE B O 1
ATOM 2447 N N . ASN B 1 144 ? 19.016 -2.73 -9.789 1 80.81 144 ASN B N 1
ATOM 2448 C CA . ASN B 1 144 ? 18.688 -4.031 -9.211 1 80.81 144 ASN B CA 1
ATOM 2449 C C . ASN B 1 144 ? 18.453 -5.078 -10.297 1 80.81 144 ASN B C 1
ATOM 2451 O O . ASN B 1 144 ? 18.875 -6.23 -10.164 1 80.81 144 ASN B O 1
ATOM 2455 N N . LEU B 1 145 ? 17.766 -4.656 -11.289 1 78.81 145 LEU B N 1
ATOM 2456 C CA . LEU B 1 145 ? 17.5 -5.566 -12.398 1 78.81 145 LEU B CA 1
ATOM 2457 C C . LEU B 1 145 ? 18.797 -5.98 -13.078 1 78.81 145 LEU B C 1
ATOM 2459 O O . LEU B 1 145 ? 18.969 -7.148 -13.43 1 78.81 145 LEU B O 1
ATOM 2463 N N . GLN B 1 146 ? 19.672 -5.027 -13.211 1 79.06 146 GLN B N 1
ATOM 2464 C CA . GLN B 1 146 ? 20.969 -5.316 -13.812 1 79.06 146 GLN B CA 1
ATOM 2465 C C . GLN B 1 146 ? 21.766 -6.289 -12.953 1 79.06 146 GLN B C 1
ATOM 2467 O O . GLN B 1 146 ? 22.359 -7.23 -13.469 1 79.06 146 GLN B O 1
ATOM 2472 N N . MET B 1 147 ? 21.719 -6.082 -11.766 1 79.25 147 MET B N 1
ATOM 2473 C CA . MET B 1 147 ? 22.453 -6.93 -10.836 1 79.25 147 MET B CA 1
ATOM 2474 C C . MET B 1 147 ? 21.891 -8.352 -10.836 1 79.25 147 MET B C 1
ATOM 2476 O O . MET B 1 147 ? 22.656 -9.32 -10.797 1 79.25 147 MET B O 1
ATOM 2480 N N . GLU B 1 148 ? 20.641 -8.422 -10.852 1 73.25 148 GLU B N 1
ATOM 2481 C CA . GLU B 1 148 ? 19.984 -9.727 -10.898 1 73.25 148 GLU B CA 1
ATOM 2482 C C . GLU B 1 148 ? 20.359 -10.484 -12.164 1 73.25 148 GLU B C 1
ATOM 2484 O O . GLU B 1 148 ? 20.609 -11.695 -12.125 1 73.25 148 GLU B O 1
ATOM 2489 N N . GLN B 1 149 ? 20.406 -9.812 -13.203 1 71.5 149 GLN B N 1
ATOM 2490 C CA . GLN B 1 149 ? 20.781 -10.414 -14.477 1 71.5 149 GLN B CA 1
ATOM 2491 C C . GLN B 1 149 ? 22.234 -10.852 -14.469 1 71.5 149 GLN B C 1
ATOM 2493 O O . GLN B 1 149 ? 22.578 -11.906 -15.008 1 71.5 149 GLN B O 1
ATOM 2498 N N . MET B 1 150 ? 22.984 -10.016 -13.844 1 72.25 150 MET B N 1
ATOM 2499 C CA . MET B 1 150 ? 24.422 -10.32 -13.758 1 72.25 150 MET B CA 1
ATOM 2500 C C . MET B 1 150 ? 24.656 -11.555 -12.891 1 72.25 150 MET B C 1
ATOM 2502 O O . MET B 1 150 ? 25.516 -12.375 -13.203 1 72.25 150 MET B O 1
ATOM 2506 N N . MET B 1 151 ? 23.922 -11.633 -11.883 1 70.06 151 MET B N 1
ATOM 2507 C CA . MET B 1 151 ? 24.078 -12.758 -10.961 1 70.06 151 MET B CA 1
ATOM 2508 C C . MET B 1 151 ? 23.531 -14.047 -11.578 1 70.06 151 MET B C 1
ATOM 2510 O O . MET B 1 151 ? 23.984 -15.141 -11.25 1 70.06 151 MET B O 1
ATOM 2514 N N . GLU B 1 152 ? 22.531 -13.828 -12.188 1 60.94 152 GLU B N 1
ATOM 2515 C CA . GLU B 1 152 ? 21.953 -15 -12.852 1 60.94 152 GLU B CA 1
ATOM 2516 C C . GLU B 1 152 ? 22.844 -15.461 -14.008 1 60.94 152 GLU B C 1
ATOM 2518 O O . GLU B 1 152 ? 22.781 -16.625 -14.406 1 60.94 152 GLU B O 1
ATOM 2523 N N . ALA B 1 153 ? 23.703 -14.547 -14.516 1 60 153 ALA B N 1
ATOM 2524 C CA . ALA B 1 153 ? 24.672 -14.93 -15.555 1 60 153 ALA B CA 1
ATOM 2525 C C . ALA B 1 153 ? 25.797 -15.773 -14.969 1 60 153 ALA B C 1
ATOM 2527 O O . ALA B 1 153 ? 26.547 -15.305 -14.109 1 60 153 ALA B O 1
ATOM 2528 N N . PRO B 1 154 ? 25.906 -17.094 -14.898 1 55.56 154 PRO B N 1
ATOM 2529 C CA . PRO B 1 154 ? 26.922 -17.953 -14.32 1 55.56 154 PRO B CA 1
ATOM 2530 C C . PRO B 1 154 ? 28.344 -17.406 -14.508 1 55.56 154 PRO B C 1
ATOM 2532 O O . PRO B 1 154 ? 29.156 -17.453 -13.578 1 55.56 154 PRO B O 1
ATOM 2535 N N . GLY B 1 155 ? 29 -17.609 -15.805 1 44.81 155 GLY B N 1
ATOM 2536 C CA . GLY B 1 155 ? 30.375 -17.75 -16.25 1 44.81 155 GLY B CA 1
ATOM 2537 C C . GLY B 1 155 ? 31.203 -16.5 -16.016 1 44.81 155 GLY B C 1
ATOM 2538 O O . GLY B 1 155 ? 32.312 -16.375 -16.562 1 44.81 155 GLY B O 1
ATOM 2539 N N . MET B 1 156 ? 30.938 -15.281 -15.758 1 43.12 156 MET B N 1
ATOM 2540 C CA . MET B 1 156 ? 32.0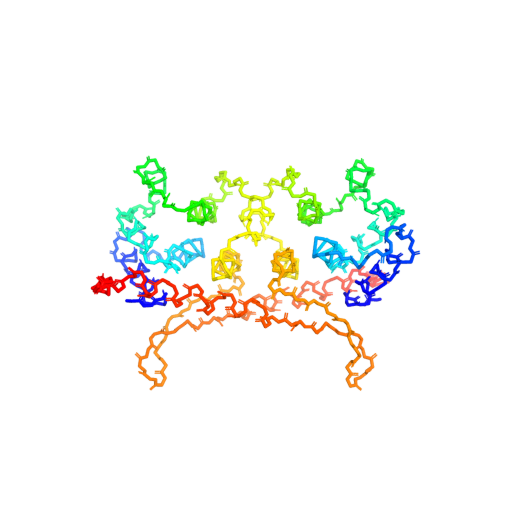94 -14.398 -15.734 1 43.12 156 MET B CA 1
ATOM 2541 C C . MET B 1 156 ? 32.969 -14.68 -14.516 1 43.12 156 MET B C 1
ATOM 2543 O O . MET B 1 156 ? 32.688 -14.211 -13.422 1 43.12 156 MET B O 1
ATOM 2547 N N . GLU B 1 157 ? 33.562 -15.945 -14.312 1 36.97 157 GLU B N 1
ATOM 2548 C CA . GLU B 1 157 ? 34.781 -16.234 -13.602 1 36.97 157 GLU B CA 1
ATOM 2549 C C . GLU B 1 157 ? 35.781 -15.094 -13.742 1 36.97 157 GLU B C 1
ATOM 2551 O O . GLU B 1 157 ? 36 -14.586 -14.844 1 36.97 157 GLU B O 1
ATOM 2556 N N . PRO B 1 158 ? 36.031 -14.164 -12.797 1 38.88 158 PRO B N 1
ATOM 2557 C CA . PRO B 1 158 ? 37.281 -13.461 -13.133 1 38.88 158 PRO B CA 1
ATOM 2558 C C . PRO B 1 158 ? 38.375 -14.398 -13.688 1 38.88 158 PRO B C 1
ATOM 2560 O O . PRO B 1 158 ? 38.469 -15.539 -13.234 1 38.88 158 PRO B O 1
ATOM 2563 N N . ASP B 1 159 ? 38.812 -14.195 -14.914 1 29.14 159 ASP B N 1
ATOM 2564 C CA . ASP B 1 159 ? 40.156 -14.703 -15.188 1 29.14 159 ASP B CA 1
ATOM 2565 C C . ASP B 1 159 ? 41.125 -14.258 -14.109 1 29.14 159 ASP B C 1
ATOM 2567 O O . ASP B 1 159 ? 41.094 -13.117 -13.648 1 29.14 159 ASP B O 1
#

pLDDT: mean 89.95, std 12.6, range [29.03, 98.5]

Foldseek 3Di:
DALLVLLVVQLVVLCVAAPPVDHDALLLSLLSSLQSHDPVSSVLQSVQRHNPGGDLVVSLVPDDDPDPLSNLSSQLSVCLNVVDGDRDQDPVNLVPDDPSNNVSSVVSVCSSVPQWDWDWDADPVRDIDIDIDRPNVVVVVVVVVVVVVVVVVPPPPPD/DALLVLLVVQLVVLCVAAPPVDHDALLLSLLSSLQSHDPVSSVLQSVQRHNPGGDLVVSLVPDDDPDPLSNLSSQLSVCLNVVDGDRPQDPVNLVPDDPSNNVSSVVSVCSSVPQWDWDWDADPVRDIDIDIDRPNVVVVVVVVVVVVVVVVVPPPPPD

Secondary structure (DSSP, 8-state):
--HHHHHHHHHHHHHHH-SS-SPP-HHHHHHHHHHTTSHHHHHHHHTTEETTEE-HHHHHHH---SSHHHHHHHHHHHHHHHSSS-----HHHHHTS-HHHHHHHHHHHHHHTTS-EEEEEE-TTS-EEEEEE-HHHHHHHHHHHHHHHHHH-------/--HHHHHHHHHHHHHHH-SS-SPP-HHHHHHHHHHTTSHHHHHHHHTTEETTEE-HHHHHHH---SSHHHHHHHHHHHHHHHSSS-----HHHHHTS-HHHHHHHHHHHHHHTTS-EEEEEE-TTS-EEEEEE-HHHHHHHHHHHHHHHHHH-------

Solvent-accessible surface area (backbone atoms only — not comparable to full-atom values): 17142 Å² total; per-residue (Å²): 129,55,46,41,48,42,26,51,50,51,51,51,51,50,64,69,50,28,67,68,83,63,75,80,52,41,28,54,52,15,24,44,47,39,34,15,63,38,71,72,45,29,58,54,52,65,73,32,58,46,44,95,44,71,46,54,70,60,45,66,71,72,55,82,62,94,42,71,57,54,44,49,49,51,34,36,23,43,12,40,51,66,62,72,52,79,34,78,61,27,56,33,59,49,28,69,36,58,68,71,56,44,52,38,50,55,50,23,24,35,18,42,59,54,28,32,44,80,46,73,44,67,47,97,86,67,46,62,36,74,43,73,47,46,63,59,34,53,50,51,49,52,49,51,53,51,49,50,52,54,65,68,47,78,76,83,60,83,126,129,55,45,40,47,41,27,52,51,52,51,52,51,49,63,71,51,26,67,66,82,62,75,78,51,40,27,54,52,16,24,46,49,40,36,15,63,37,72,72,45,28,58,55,52,66,74,31,58,47,45,95,44,70,47,52,69,60,46,66,71,71,55,83,62,95,43,71,57,53,44,48,49,51,33,36,25,43,11,41,50,68,61,71,51,79,33,77,61,28,54,35,60,49,29,69,35,59,66,70,57,43,51,38,50,54,51,23,27,36,18,42,59,54,27,31,45,79,46,73,43,67,46,96,86,66,47,61,35,74,43,74,46,45,62,60,34,52,49,51,49,52,50,50,52,50,50,51,52,54,64,68,48,77,78,83,61,80,127

Sequence (318 aa):
MNHAERYEYLVNKMAAIRWRGSDLDASYHAALFLMASHPALFQKMDRYLCPEGIDFTKMMRKEEFEYDWMKITADAARNLFSWNSKCAATPFEISRMPAPAIRALFTACFIANGDYMVSVRKNDKGEKVFEIDDSAGKRREAFNLQMEQMMEAPGMEPDMNHAERYEYLVNKMAAIRWRGSDLDASYHAALFLMASHPALFQKMDRYLCPEGIDFTKMMRKEEFEYDWMKITADAARNLFSWNSKCAATPFEISRMPAPAIRALFTACFIANGDYMVSVRKNDKGEKVFEIDDSAGKRREAFNLQMEQMMEAPGMEPD

Radius of gyration: 21.5 Å; Cα contacts (8 Å, |Δi|>4): 428; chains: 2; bounding box: 80×56×53 Å

Organism: NCBI:txid537013

Nearest PDB structures (foldseek):
  2v79-assembly1_B  TM=3.258E-01  e=1.967E-01  Bacillus subtilis
  6eu2-assembly1_O  TM=2.914E-01  e=5.127E+00  Saccharomyces cerevisiae S288C
  7f8x-assembly1_A  TM=1.826E-01  e=2.035E+00  Homo sapiens
  2v79-assembly1_B  TM=3.226E-01  e=1.952E-01  Bacillus subtilis
  6eu2-assembly1_O  TM=2.919E-01  e=4.579E+00  Saccharomyces cerevisiae S288C